Protein AF-A0AAU6CV05-F1 (afdb_monomer_lite)

pLDDT: mean 79.44, std 19.59, range [34.88, 97.88]

Structure (mmCIF, N/CA/C/O backbone):
data_AF-A0AAU6CV05-F1
#
_entry.id   AF-A0AAU6CV05-F1
#
loop_
_atom_site.group_PDB
_atom_site.id
_atom_site.type_symbol
_atom_site.label_atom_id
_atom_site.label_alt_id
_atom_site.label_comp_id
_atom_site.label_asym_id
_atom_site.label_entity_id
_atom_site.label_seq_id
_atom_site.pdbx_PDB_ins_code
_atom_site.Cartn_x
_atom_site.Cartn_y
_atom_site.Cartn_z
_atom_site.occupancy
_atom_site.B_iso_or_equiv
_atom_site.auth_seq_id
_atom_site.auth_comp_id
_atom_site.auth_asym_id
_atom_site.auth_atom_id
_atom_site.pdbx_PDB_model_num
ATOM 1 N N . MET A 1 1 ? -28.611 -2.115 35.430 1.00 47.94 1 MET A N 1
ATOM 2 C CA . MET A 1 1 ? -28.488 -3.472 34.871 1.00 47.94 1 MET A CA 1
ATOM 3 C C . MET A 1 1 ? -28.714 -3.414 33.366 1.00 47.94 1 MET A C 1
ATOM 5 O O . MET A 1 1 ? -29.811 -3.052 32.962 1.00 47.94 1 MET A O 1
ATOM 9 N N . SER A 1 2 ? -27.690 -3.661 32.543 1.00 52.03 2 SER A N 1
ATOM 10 C CA . SER A 1 2 ? -27.877 -3.832 31.093 1.00 52.03 2 SER A CA 1
ATOM 11 C C . SER A 1 2 ? -28.302 -5.275 30.812 1.00 52.03 2 SER A C 1
ATOM 13 O O . SER A 1 2 ? -27.765 -6.193 31.422 1.00 52.03 2 SER A O 1
ATOM 15 N N . ALA A 1 3 ? -29.251 -5.493 29.900 1.00 56.41 3 ALA A N 1
ATOM 16 C CA . ALA A 1 3 ? -29.911 -6.788 29.680 1.00 56.41 3 ALA A CA 1
ATOM 17 C C . ALA A 1 3 ? -29.001 -7.930 29.168 1.00 56.41 3 ALA A C 1
ATOM 19 O O . ALA A 1 3 ? -29.481 -9.044 28.986 1.00 56.41 3 ALA A O 1
ATOM 20 N N . ALA A 1 4 ? -27.717 -7.674 28.903 1.00 63.50 4 ALA A N 1
ATOM 21 C CA . ALA A 1 4 ? -26.805 -8.649 28.300 1.00 63.50 4 ALA A CA 1
ATOM 22 C C . ALA A 1 4 ? -25.504 -8.898 29.089 1.00 63.50 4 ALA A C 1
ATOM 24 O O . ALA A 1 4 ? -24.778 -9.827 28.744 1.00 63.50 4 ALA A O 1
ATOM 25 N N . ASP A 1 5 ? -25.186 -8.093 30.110 1.00 70.31 5 ASP A N 1
ATOM 26 C CA . ASP A 1 5 ? -24.022 -8.309 30.983 1.00 70.31 5 ASP A CA 1
ATOM 27 C C . ASP A 1 5 ? -24.201 -7.543 32.302 1.00 70.31 5 ASP A C 1
ATOM 29 O O . ASP A 1 5 ? -24.346 -6.317 32.308 1.00 70.31 5 ASP A O 1
ATOM 33 N N . GLU A 1 6 ? -24.199 -8.270 33.418 1.00 72.19 6 GLU A N 1
ATOM 34 C CA . GLU A 1 6 ? -24.379 -7.716 34.765 1.00 72.19 6 GLU A CA 1
ATOM 35 C C . GLU A 1 6 ? -23.171 -6.895 35.234 1.00 72.19 6 GLU A C 1
ATOM 37 O O . GLU A 1 6 ? -23.308 -6.039 36.108 1.00 72.19 6 GLU A O 1
ATOM 42 N N . THR A 1 7 ? -22.000 -7.102 34.624 1.00 78.88 7 THR A N 1
ATOM 43 C CA . THR A 1 7 ? -20.758 -6.398 34.974 1.00 78.88 7 THR A CA 1
ATOM 44 C C . THR A 1 7 ? -20.675 -4.993 34.377 1.00 78.88 7 THR A C 1
ATOM 46 O O . THR A 1 7 ? -19.840 -4.193 34.800 1.00 78.88 7 THR A O 1
ATOM 49 N N . VAL A 1 8 ? -21.556 -4.657 33.424 1.00 81.38 8 VAL A N 1
ATOM 50 C CA . VAL A 1 8 ? -21.581 -3.346 32.767 1.00 81.38 8 VAL A CA 1
ATOM 51 C C . VAL A 1 8 ? -22.763 -2.515 33.289 1.00 81.38 8 VAL A C 1
ATOM 53 O O . VAL A 1 8 ? -23.929 -2.877 33.075 1.00 81.38 8 VAL A O 1
ATOM 56 N N . PRO A 1 9 ? -22.516 -1.376 33.966 1.00 83.25 9 PRO A N 1
ATOM 57 C CA . PRO A 1 9 ? -23.589 -0.543 34.491 1.00 83.25 9 PRO A CA 1
ATOM 58 C C . PRO A 1 9 ? -24.380 0.125 33.356 1.00 83.25 9 PRO A C 1
ATOM 60 O O . PRO A 1 9 ? -23.848 0.416 32.289 1.00 83.25 9 PRO A O 1
ATOM 63 N N . LEU A 1 10 ? -25.661 0.433 33.596 1.00 80.94 10 LEU A N 1
ATOM 64 C CA . LEU A 1 10 ? -26.507 1.130 32.605 1.00 80.94 10 LEU A CA 1
ATOM 65 C C . LEU A 1 10 ? -25.978 2.520 32.250 1.00 80.94 10 LEU A C 1
ATOM 67 O O . LEU A 1 10 ? -26.167 2.995 31.134 1.00 80.94 10 LEU A O 1
ATOM 71 N N . THR A 1 11 ? -25.295 3.155 33.199 1.00 85.75 11 THR A N 1
ATOM 72 C CA . THR A 1 11 ? -24.650 4.454 33.014 1.00 85.75 11 THR A CA 1
ATOM 73 C C . THR A 1 11 ? -23.501 4.400 32.019 1.00 85.75 11 THR A C 1
ATOM 75 O O . THR A 1 11 ? -23.057 5.447 31.566 1.00 85.75 11 THR A O 1
ATOM 78 N N . ALA A 1 12 ? -23.045 3.212 31.608 1.00 86.50 12 ALA A N 1
ATOM 79 C CA . ALA A 1 12 ? -21.962 3.114 30.648 1.00 86.50 12 ALA A CA 1
ATOM 80 C C . ALA A 1 12 ? -22.318 3.762 29.293 1.00 86.50 12 ALA A C 1
ATOM 82 O O . ALA A 1 12 ? -21.434 4.246 28.582 1.00 86.50 12 ALA A O 1
ATOM 83 N N . TRP A 1 13 ? -23.608 3.816 28.925 1.00 86.12 13 TRP A N 1
ATOM 84 C CA . TRP A 1 13 ? -24.070 4.404 27.653 1.00 86.12 13 TRP A CA 1
ATOM 85 C C . TRP A 1 13 ? -24.320 5.908 27.724 1.00 86.12 13 TRP A C 1
ATOM 87 O O . TRP A 1 13 ? -24.618 6.512 26.696 1.00 86.12 13 TRP A O 1
ATOM 97 N N . VAL A 1 14 ? -24.224 6.501 28.913 1.00 83.00 14 VAL A N 1
ATOM 98 C CA . VAL A 1 14 ? -24.575 7.898 29.164 1.00 83.00 14 VAL A CA 1
ATOM 99 C C . VAL A 1 14 ? -23.299 8.667 29.486 1.00 83.00 14 VAL A C 1
ATOM 101 O O . VAL A 1 14 ? -22.554 8.295 30.387 1.00 83.00 14 VAL A O 1
ATOM 104 N N . SER A 1 15 ? -23.035 9.729 28.727 1.00 80.88 15 SER A N 1
ATOM 105 C CA . SER A 1 15 ? -21.950 10.669 29.031 1.00 80.88 15 SER A CA 1
ATOM 106 C C . SER A 1 15 ? -22.329 11.514 30.248 1.00 80.88 15 SER A C 1
ATOM 108 O O . SER A 1 15 ? -23.477 11.940 30.357 1.00 80.88 15 SER A O 1
ATOM 110 N N . SER A 1 16 ? -21.365 11.789 31.127 1.00 83.50 16 SER A N 1
ATOM 111 C CA . SER A 1 16 ? -21.501 12.802 32.185 1.00 83.50 16 SER A CA 1
ATOM 112 C C . SER A 1 16 ? -20.709 14.049 31.797 1.00 83.50 16 SER A C 1
ATOM 114 O O . SER A 1 16 ? -19.621 13.930 31.235 1.00 83.50 16 SER A O 1
ATOM 116 N N . ASP A 1 17 ? -21.211 15.239 32.117 1.00 81.19 17 ASP A N 1
ATOM 117 C CA . ASP A 1 17 ? -20.500 16.500 31.852 1.00 81.19 17 ASP A CA 1
ATOM 118 C C . ASP A 1 17 ? -19.285 16.698 32.772 1.00 81.19 17 ASP A C 1
ATOM 120 O O . ASP A 1 17 ? -18.399 17.499 32.483 1.00 81.19 17 ASP A O 1
ATOM 124 N N . THR A 1 18 ? -19.222 15.947 33.875 1.00 88.94 18 THR A N 1
ATOM 125 C CA . THR A 1 18 ? -18.142 16.014 34.868 1.00 88.94 18 THR A CA 1
ATOM 126 C C . THR A 1 18 ? -17.100 14.905 34.723 1.00 88.94 18 THR A C 1
ATOM 128 O O . THR A 1 18 ? -16.168 14.857 35.523 1.00 88.94 18 THR A O 1
ATOM 131 N N . GLU A 1 19 ? -17.241 14.003 33.743 1.00 88.50 19 GLU A N 1
ATOM 132 C CA . GLU A 1 19 ? -16.312 12.876 33.593 1.00 88.50 19 GLU A CA 1
ATOM 133 C C . GLU A 1 19 ? -14.956 13.316 33.029 1.00 88.50 19 GLU A C 1
ATOM 135 O O . GLU A 1 19 ? -14.864 14.089 32.067 1.00 88.50 19 GLU A O 1
ATOM 140 N N . THR A 1 20 ? -13.888 12.768 33.600 1.00 92.50 20 THR A N 1
ATOM 141 C CA . THR A 1 20 ? -12.530 12.909 33.072 1.00 92.50 20 THR A CA 1
ATOM 142 C C . THR A 1 20 ? -12.352 12.107 31.778 1.00 92.50 20 THR A C 1
ATOM 144 O O . THR A 1 20 ? -13.161 11.248 31.418 1.00 92.50 20 THR A O 1
ATOM 147 N N . GLN A 1 21 ? -11.268 12.372 31.044 1.00 88.12 21 GLN A N 1
ATOM 148 C CA . GLN A 1 21 ? -10.969 11.654 29.802 1.00 88.12 21 GLN A CA 1
ATOM 149 C C . GLN A 1 21 ? -10.740 10.149 30.026 1.00 88.12 21 GLN A C 1
ATOM 151 O O . GLN A 1 21 ? -11.196 9.343 29.215 1.00 88.12 21 GLN A O 1
ATOM 156 N N . ASP A 1 22 ? -10.075 9.768 31.119 1.00 89.88 22 ASP A N 1
ATOM 157 C CA . ASP A 1 22 ? -9.807 8.361 31.436 1.00 89.88 22 ASP A CA 1
ATOM 15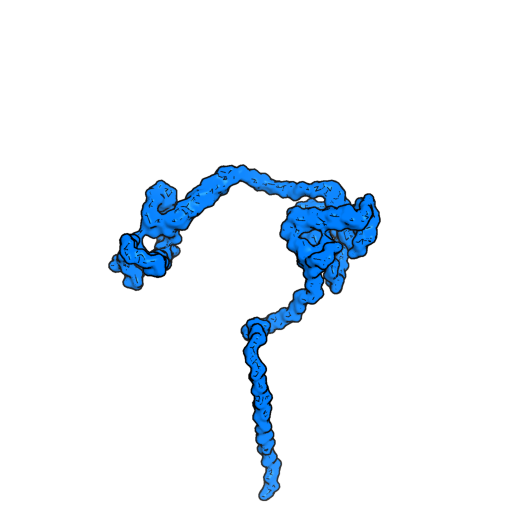8 C C . ASP A 1 22 ? -11.092 7.623 31.829 1.00 89.88 22 ASP A C 1
ATOM 160 O O . ASP A 1 22 ? -11.342 6.515 31.353 1.00 89.88 22 ASP A O 1
ATOM 164 N N . GLU A 1 23 ? -11.957 8.257 32.625 1.00 89.19 23 GLU A N 1
ATOM 165 C CA . GLU A 1 23 ? -13.275 7.713 32.973 1.00 89.19 23 GLU A CA 1
ATOM 166 C C . GLU A 1 23 ? -14.146 7.529 31.731 1.00 89.19 23 GLU A C 1
ATOM 168 O O . GLU A 1 23 ? -14.727 6.458 31.542 1.00 89.19 23 GLU A O 1
ATOM 173 N N . ARG A 1 24 ? -14.163 8.527 30.836 1.00 88.94 24 ARG A N 1
ATOM 174 C CA . ARG A 1 24 ? -14.831 8.437 29.533 1.00 88.94 24 ARG A CA 1
ATOM 175 C C . ARG A 1 24 ? -14.312 7.246 28.739 1.00 88.94 24 ARG A C 1
ATOM 177 O O . ARG A 1 24 ? -15.104 6.464 28.219 1.00 88.94 24 ARG A O 1
ATOM 184 N N . HIS A 1 25 ? -12.994 7.085 28.660 1.00 89.38 25 HIS A N 1
ATOM 185 C CA . HIS A 1 25 ? -12.385 5.999 27.904 1.00 89.38 25 HIS A CA 1
ATOM 186 C C . HIS A 1 25 ? -12.761 4.624 28.470 1.00 89.38 25 HIS A C 1
ATOM 188 O O . HIS A 1 25 ? -13.199 3.750 27.722 1.00 89.38 25 HIS A O 1
ATOM 194 N N . LEU A 1 26 ? -12.655 4.434 29.787 1.00 89.62 26 LEU A N 1
ATOM 195 C CA . LEU A 1 26 ? -13.028 3.182 30.454 1.00 89.62 26 LEU A CA 1
ATOM 196 C C . LEU A 1 26 ? -14.517 2.866 30.284 1.00 89.62 26 LEU A C 1
ATOM 198 O O . LEU A 1 26 ? -14.884 1.723 29.999 1.00 89.62 26 LEU A O 1
ATOM 202 N N . ARG A 1 27 ? -15.369 3.887 30.402 1.00 90.69 27 ARG A N 1
ATOM 203 C CA . ARG A 1 27 ? -16.809 3.785 30.175 1.00 90.69 27 ARG A CA 1
ATOM 204 C C . ARG A 1 27 ? -17.114 3.324 28.749 1.00 90.69 27 ARG A C 1
ATOM 206 O O . ARG A 1 27 ? -17.869 2.372 28.551 1.00 90.69 27 ARG A O 1
ATOM 213 N N . GLU A 1 28 ? -16.512 3.969 27.755 1.00 92.31 28 GLU A N 1
ATOM 214 C CA . GLU A 1 28 ? -16.673 3.612 26.344 1.00 92.31 28 GLU A CA 1
ATOM 215 C C . GLU A 1 28 ? -16.099 2.222 26.023 1.00 92.31 28 GLU A C 1
ATOM 217 O O . GLU A 1 28 ? -16.682 1.485 25.231 1.00 92.31 28 GLU A O 1
ATOM 222 N N . LEU A 1 29 ? -15.004 1.802 26.659 1.00 91.19 29 LEU A N 1
ATOM 223 C CA . LEU A 1 29 ? -14.455 0.454 26.486 1.00 91.19 29 LEU A CA 1
ATOM 224 C C . LEU A 1 29 ? -15.391 -0.628 27.023 1.00 91.19 29 LEU A C 1
ATOM 226 O O . LEU A 1 29 ? -15.688 -1.588 26.303 1.00 91.19 29 LEU A O 1
ATOM 230 N N . ALA A 1 30 ? -15.899 -0.456 28.249 1.00 89.62 30 ALA A N 1
ATOM 231 C CA . ALA A 1 30 ? -16.934 -1.328 28.804 1.00 89.62 30 ALA A CA 1
ATOM 232 C C . ALA A 1 30 ? -18.123 -1.415 27.840 1.00 89.62 30 ALA A C 1
ATOM 234 O O . ALA A 1 30 ? -18.716 -2.479 27.630 1.00 89.62 30 ALA A O 1
ATOM 235 N N . ALA A 1 31 ? -18.413 -0.292 27.183 1.00 90.56 31 ALA A N 1
ATOM 236 C CA . ALA A 1 31 ? -19.533 -0.189 26.292 1.00 90.56 31 ALA A CA 1
ATOM 237 C C . ALA A 1 31 ? -19.458 -0.923 24.984 1.00 90.56 31 ALA A C 1
ATOM 239 O O . ALA A 1 31 ? -20.340 -1.706 24.608 1.00 90.56 31 ALA A O 1
ATOM 240 N N . LEU A 1 32 ? -18.358 -0.667 24.307 1.00 91.94 32 LEU A N 1
ATOM 241 C CA . LEU A 1 32 ? -18.010 -1.334 23.080 1.00 91.94 32 LEU A CA 1
ATOM 242 C C . LEU A 1 32 ? -17.904 -2.841 23.319 1.00 91.94 32 LEU A C 1
ATOM 244 O O . LEU A 1 32 ? -18.353 -3.605 22.469 1.00 91.94 32 LEU A O 1
ATOM 248 N N . GLY A 1 33 ? -17.413 -3.277 24.486 1.00 90.31 33 GLY A N 1
ATOM 249 C CA . GLY A 1 33 ? -17.362 -4.688 24.877 1.00 90.31 33 GLY A CA 1
ATOM 250 C C . GLY A 1 33 ? -18.711 -5.400 24.746 1.00 90.31 33 GLY A C 1
ATOM 251 O O . GLY A 1 33 ? -18.800 -6.451 24.106 1.00 90.31 33 GLY A O 1
ATOM 252 N N . LEU A 1 34 ? -19.783 -4.804 25.276 1.00 89.56 34 LEU A N 1
ATOM 253 C CA . LEU A 1 34 ? -21.126 -5.372 25.155 1.00 89.56 34 LEU A CA 1
ATOM 254 C C . LEU A 1 34 ? -21.692 -5.221 23.740 1.00 89.56 34 LEU A C 1
ATOM 256 O O . LEU A 1 34 ? -22.207 -6.180 23.163 1.00 89.56 34 LEU A O 1
ATOM 260 N N . CYS A 1 35 ? -21.575 -4.022 23.168 1.00 90.69 35 CYS A N 1
ATOM 261 C CA . CYS A 1 35 ? -22.146 -3.696 21.865 1.00 90.69 35 CYS A CA 1
ATOM 262 C C . CYS A 1 35 ? -21.566 -4.582 20.744 1.00 90.69 35 CYS A C 1
ATOM 264 O O . CYS A 1 35 ? -22.290 -5.023 19.850 1.00 90.69 35 CYS A O 1
ATOM 266 N N . ASN A 1 36 ? -20.282 -4.937 20.838 1.00 90.81 36 ASN A N 1
ATOM 267 C CA . ASN A 1 36 ? -19.604 -5.795 19.870 1.00 90.81 36 ASN A CA 1
ATOM 268 C C . ASN A 1 36 ? -20.092 -7.248 19.873 1.00 90.81 36 ASN A C 1
ATOM 270 O O . ASN A 1 36 ? -19.943 -7.923 18.853 1.00 90.81 36 ASN A O 1
ATOM 274 N N . ARG A 1 37 ? -20.711 -7.715 20.963 1.00 89.44 37 ARG A N 1
ATOM 275 C CA . ARG A 1 37 ? -21.294 -9.064 21.077 1.00 89.44 37 ARG A CA 1
ATOM 276 C C . ARG A 1 37 ? -22.780 -9.118 20.703 1.00 89.44 37 ARG A C 1
ATOM 278 O O . ARG A 1 37 ? -23.363 -10.196 20.691 1.00 89.44 37 ARG A O 1
ATOM 285 N N . CYS A 1 38 ? -23.406 -7.977 20.410 1.00 88.62 38 CYS A N 1
ATOM 286 C CA . CYS A 1 38 ? -24.835 -7.908 20.121 1.00 88.62 38 CYS A CA 1
ATOM 287 C C . CYS A 1 38 ? -25.180 -8.593 18.777 1.00 88.62 38 CYS A C 1
ATOM 289 O O . CYS A 1 38 ? -24.563 -8.266 17.761 1.00 88.62 38 CYS A O 1
ATOM 291 N N . PRO A 1 39 ? -26.190 -9.485 18.714 1.00 92.25 39 PRO A N 1
ATOM 292 C CA . PRO A 1 39 ? -26.546 -10.192 17.478 1.00 92.25 39 PRO A CA 1
ATOM 293 C C . PRO A 1 39 ? -27.082 -9.265 16.376 1.00 92.25 39 PRO A C 1
ATOM 295 O O . PRO A 1 39 ? -26.927 -9.557 15.195 1.00 92.25 39 PRO A O 1
ATOM 298 N N . ILE A 1 40 ? -27.663 -8.118 16.744 1.00 94.44 40 ILE A N 1
ATOM 299 C CA . ILE A 1 40 ? -28.202 -7.123 15.801 1.00 94.44 40 ILE A CA 1
ATOM 300 C C . ILE A 1 40 ? -27.224 -5.978 15.513 1.00 94.44 40 ILE A C 1
ATOM 302 O O . ILE A 1 40 ? -27.627 -4.937 14.995 1.00 94.44 40 ILE A O 1
ATOM 306 N N . ARG A 1 41 ? -25.938 -6.136 15.860 1.00 93.56 41 ARG A N 1
ATOM 307 C CA . ARG A 1 41 ? -24.927 -5.070 15.763 1.00 93.56 41 ARG A CA 1
ATOM 308 C C . ARG A 1 41 ? -24.909 -4.397 14.392 1.00 93.56 41 ARG A C 1
ATOM 310 O O . ARG A 1 41 ? -24.811 -3.179 14.337 1.00 93.56 41 ARG A O 1
ATOM 317 N N . GLN A 1 42 ? -25.033 -5.170 13.312 1.00 92.94 42 GLN A N 1
ATOM 318 C CA . GLN A 1 42 ? -24.994 -4.622 11.956 1.00 92.94 42 GLN A CA 1
ATOM 319 C C . GLN A 1 42 ? -26.208 -3.733 11.655 1.00 92.94 42 GLN A C 1
ATOM 321 O O . GLN A 1 42 ? -26.025 -2.574 11.312 1.00 92.94 42 GLN A O 1
ATOM 326 N N . ALA A 1 43 ? -27.429 -4.223 11.889 1.00 92.25 43 ALA A N 1
ATOM 327 C CA . ALA A 1 43 ? -28.648 -3.432 11.694 1.00 92.25 43 ALA A CA 1
ATOM 328 C C . ALA A 1 43 ? -28.673 -2.177 12.590 1.00 92.25 43 ALA A C 1
ATOM 330 O O . ALA A 1 43 ? -29.085 -1.099 12.169 1.00 92.25 43 ALA A O 1
ATOM 331 N N . CYS A 1 44 ? -28.176 -2.308 13.822 1.00 93.94 44 CYS A N 1
ATOM 332 C CA . CYS A 1 44 ? -28.004 -1.205 14.763 1.00 93.94 44 CYS A CA 1
ATOM 333 C C . CYS A 1 44 ? -26.994 -0.158 14.257 1.00 93.94 44 CYS A C 1
ATOM 335 O O . CYS A 1 44 ? -27.232 1.041 14.396 1.00 93.94 44 CYS A O 1
ATOM 337 N N . LEU A 1 45 ? -25.885 -0.597 13.649 1.00 94.75 45 LEU A N 1
ATOM 338 C CA . LEU A 1 45 ? -24.902 0.292 13.031 1.00 94.75 45 LEU A CA 1
ATOM 339 C C . LEU A 1 45 ? -25.495 1.023 11.827 1.00 94.75 45 LEU A C 1
ATOM 341 O O . LEU A 1 45 ? -25.315 2.231 11.712 1.00 94.75 45 LEU A O 1
ATOM 345 N N . ASP A 1 46 ? -26.214 0.311 10.962 1.00 93.00 46 ASP A N 1
ATOM 346 C CA . ASP A 1 46 ? -26.820 0.887 9.760 1.00 93.00 46 ASP A CA 1
ATOM 347 C C . ASP A 1 46 ? -27.819 1.995 10.126 1.00 93.00 46 ASP A C 1
ATOM 349 O O . ASP A 1 46 ? -27.755 3.090 9.569 1.00 93.00 46 ASP A O 1
ATOM 353 N N . TYR A 1 47 ? -28.654 1.760 11.145 1.00 93.56 47 TYR A N 1
ATOM 354 C CA . TYR A 1 47 ? -29.523 2.785 11.728 1.00 93.56 47 TYR A CA 1
ATOM 355 C C . TYR A 1 47 ? -28.725 3.975 12.286 1.00 93.56 47 TYR A C 1
ATOM 357 O O . TYR A 1 47 ? -29.001 5.131 11.975 1.00 93.56 47 TYR A O 1
ATOM 365 N N . ALA A 1 48 ? -27.690 3.710 13.086 1.00 93.88 48 ALA A N 1
ATOM 366 C CA . ALA A 1 48 ? -26.910 4.762 13.737 1.00 93.88 48 ALA A CA 1
ATOM 367 C C . ALA A 1 48 ? -26.072 5.611 12.766 1.00 93.88 48 ALA A C 1
ATOM 369 O O . ALA A 1 48 ? -25.675 6.722 13.115 1.00 93.88 48 ALA A O 1
ATOM 370 N N . LEU A 1 49 ? -25.776 5.099 11.570 1.00 92.62 49 LEU A N 1
ATOM 371 C CA . LEU A 1 49 ? -25.136 5.864 10.500 1.00 92.62 49 LEU A CA 1
ATOM 372 C C . LEU A 1 49 ? -26.116 6.781 9.757 1.00 92.62 49 LEU A C 1
ATOM 374 O O . LEU A 1 49 ? -25.658 7.720 9.113 1.00 92.62 49 LEU A O 1
ATOM 378 N N . ALA A 1 50 ? -27.423 6.523 9.839 1.00 90.06 50 ALA A N 1
ATOM 379 C CA . ALA A 1 50 ? -28.458 7.392 9.284 1.00 90.06 50 ALA A CA 1
ATOM 380 C C . ALA A 1 50 ? -28.871 8.499 10.270 1.00 90.06 50 ALA A C 1
ATOM 382 O O . ALA A 1 50 ? -28.978 9.655 9.877 1.00 90.06 50 ALA A O 1
ATOM 383 N N . GLU A 1 51 ? -29.045 8.152 11.548 1.00 89.75 51 GLU A N 1
ATOM 384 C CA . GLU A 1 51 ? -29.608 9.056 12.568 1.00 89.75 51 GLU A CA 1
ATOM 385 C C . GLU A 1 51 ? -28.557 9.812 13.406 1.00 89.75 51 GLU A C 1
ATOM 387 O O . GLU A 1 51 ? -28.902 10.691 14.189 1.00 89.75 51 GLU A O 1
ATOM 392 N N . GLU A 1 52 ? -27.275 9.447 13.297 1.00 84.06 52 GLU A N 1
ATOM 393 C CA . GLU A 1 52 ? -26.146 10.040 14.041 1.00 84.06 52 GLU A CA 1
ATOM 394 C C . GLU A 1 52 ? -26.379 10.292 15.559 1.00 84.06 52 GLU A C 1
ATOM 396 O O . GLU A 1 52 ? -26.085 11.377 16.071 1.00 84.06 52 GLU A O 1
ATOM 401 N N . PRO A 1 53 ? -26.833 9.299 16.351 1.00 82.31 53 PRO A N 1
ATOM 402 C CA . PRO A 1 53 ? -26.999 9.481 17.793 1.00 82.31 53 PRO A CA 1
ATOM 403 C C . PRO A 1 53 ? -25.651 9.718 18.500 1.00 82.31 53 PRO A C 1
ATOM 405 O O . PRO A 1 53 ? -24.619 9.189 18.084 1.00 82.31 53 PRO A O 1
ATOM 408 N N .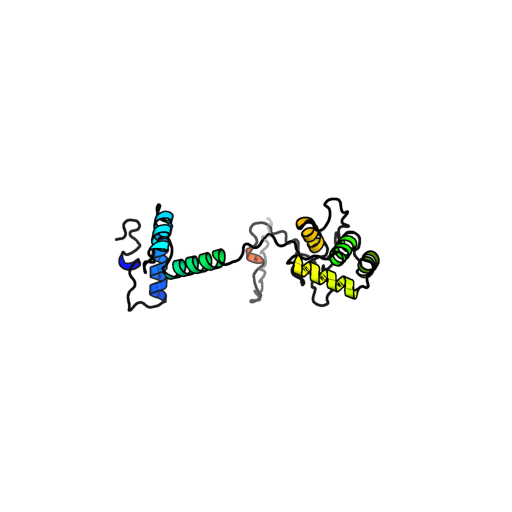 LEU A 1 54 ? -25.655 10.442 19.626 1.00 83.44 54 LEU A N 1
ATOM 409 C CA . LEU A 1 54 ? -24.438 10.786 20.387 1.00 83.44 54 LEU A CA 1
ATOM 410 C C . LEU A 1 54 ? -23.820 9.607 21.171 1.00 83.44 54 LEU A C 1
ATOM 412 O O . LEU A 1 54 ? -22.636 9.640 21.501 1.00 83.44 54 LEU A O 1
ATOM 416 N N . ASN A 1 55 ? -24.591 8.548 21.438 1.00 89.38 55 ASN A N 1
ATOM 417 C CA . ASN A 1 55 ? -24.166 7.412 22.270 1.00 89.38 55 ASN A CA 1
ATOM 418 C C . ASN A 1 55 ? -23.444 6.311 21.465 1.00 89.38 55 ASN A C 1
ATOM 420 O O . ASN A 1 55 ? -23.164 6.445 20.270 1.00 89.38 55 ASN A O 1
ATOM 424 N N . ILE A 1 56 ? -23.157 5.181 22.111 1.00 91.69 56 ILE A N 1
ATOM 425 C CA . ILE A 1 56 ? -22.560 4.002 21.473 1.00 91.69 56 ILE A CA 1
ATOM 426 C C . ILE A 1 56 ? -23.650 3.139 20.845 1.00 91.69 56 ILE A C 1
ATOM 428 O O . ILE A 1 56 ? -24.601 2.738 21.507 1.00 91.69 56 ILE A O 1
ATOM 432 N N . TRP A 1 57 ? -23.486 2.852 19.557 1.00 92.88 57 TRP A N 1
ATOM 433 C CA . TRP A 1 57 ? -24.420 2.076 18.745 1.00 92.88 57 TRP A CA 1
ATOM 434 C C . TRP A 1 57 ? -23.629 1.284 17.712 1.00 92.88 57 TRP A C 1
ATOM 436 O O . TRP A 1 57 ? -22.625 1.776 17.186 1.00 92.88 57 TRP A O 1
ATOM 446 N N . GLY A 1 58 ? -24.066 0.058 17.430 1.00 91.94 58 GLY A N 1
ATOM 447 C CA . GLY A 1 58 ? -23.469 -0.768 16.381 1.00 91.94 58 GLY A CA 1
ATOM 448 C C . GLY A 1 58 ? -21.990 -1.118 16.588 1.00 91.94 58 GLY A C 1
ATOM 449 O O . GLY A 1 58 ? -21.289 -1.393 15.621 1.00 91.94 58 GLY A O 1
ATOM 450 N N . GLY A 1 59 ? -21.500 -1.093 17.829 1.00 93.75 59 GLY A N 1
ATOM 451 C CA . GLY A 1 59 ? -20.098 -1.353 18.164 1.00 93.75 59 GLY A CA 1
ATOM 452 C C . GLY A 1 59 ? -19.170 -0.164 17.917 1.00 93.75 59 GLY A C 1
ATOM 453 O O . GLY A 1 59 ? -17.963 -0.357 17.818 1.00 93.75 59 GLY A O 1
ATOM 454 N N . MET A 1 60 ? -19.712 1.051 17.792 1.00 93.69 60 MET A N 1
ATOM 455 C CA . MET A 1 60 ? -18.934 2.261 17.518 1.00 93.69 60 MET A CA 1
ATOM 456 C C . MET A 1 60 ? -19.367 3.424 18.418 1.00 93.69 60 MET A C 1
ATOM 458 O O . MET A 1 60 ? -20.540 3.548 18.787 1.00 93.69 60 MET A O 1
ATOM 462 N N . THR A 1 61 ? -18.429 4.313 18.739 1.00 93.38 61 THR A N 1
ATOM 463 C CA . THR A 1 61 ? -18.724 5.627 19.329 1.00 93.38 61 THR A CA 1
ATOM 464 C C . THR A 1 61 ? -19.246 6.593 18.263 1.00 93.38 61 THR A C 1
ATOM 466 O O . THR A 1 61 ? -19.083 6.367 17.061 1.00 93.38 61 THR A O 1
ATOM 469 N N . ALA A 1 62 ? -19.864 7.701 18.682 1.00 91.56 62 ALA A N 1
ATOM 470 C CA . ALA A 1 62 ? -20.297 8.744 17.749 1.00 91.56 62 ALA A CA 1
ATOM 471 C C . ALA A 1 62 ? -19.125 9.323 16.935 1.00 91.56 62 ALA A C 1
ATOM 473 O O . ALA A 1 62 ? -19.273 9.589 15.745 1.00 91.56 62 ALA A O 1
ATOM 474 N N . ALA A 1 63 ? -17.943 9.459 17.548 1.00 90.62 63 ALA A N 1
ATOM 475 C CA . ALA A 1 63 ? -16.735 9.895 16.851 1.00 90.62 63 ALA A CA 1
ATOM 476 C C . ALA A 1 63 ? -16.307 8.898 15.769 1.00 90.62 63 ALA A C 1
ATOM 478 O O . ALA A 1 63 ? -16.143 9.283 14.616 1.00 90.62 63 ALA A O 1
ATOM 479 N N . GLN A 1 64 ? -16.243 7.609 16.109 1.00 93.88 64 GLN A N 1
ATOM 480 C CA . GLN A 1 64 ? -15.878 6.558 15.158 1.00 93.88 64 GLN A CA 1
ATOM 481 C C . GLN A 1 64 ? -16.869 6.460 13.988 1.00 93.88 64 GLN A C 1
ATOM 483 O O . GLN A 1 64 ? -16.458 6.233 12.852 1.00 93.88 64 GLN A O 1
ATOM 488 N N . ARG A 1 65 ? -18.176 6.650 14.234 1.00 94.69 65 ARG A N 1
ATOM 489 C CA . ARG A 1 65 ? -19.182 6.695 13.158 1.00 94.69 65 ARG A CA 1
ATOM 490 C C . ARG A 1 65 ? -19.001 7.908 12.248 1.00 94.69 65 ARG A C 1
ATOM 492 O O . ARG A 1 65 ? -19.074 7.752 11.031 1.00 94.69 65 ARG A O 1
ATOM 499 N N . ARG A 1 66 ? -18.724 9.091 12.809 1.00 91.25 66 ARG A N 1
ATOM 500 C CA . ARG A 1 66 ? -18.408 10.291 12.016 1.00 91.25 66 ARG A CA 1
ATOM 501 C C . ARG A 1 66 ? -17.185 10.064 11.133 1.00 91.25 66 ARG A C 1
ATOM 503 O O . ARG A 1 66 ? -17.245 10.366 9.944 1.00 91.25 66 ARG A O 1
ATOM 510 N N . ASP A 1 67 ? -16.125 9.478 11.679 1.00 92.75 67 ASP A N 1
ATOM 511 C CA . ASP A 1 67 ? -14.915 9.160 10.916 1.00 92.75 67 ASP A CA 1
ATOM 512 C C . ASP A 1 67 ? -15.216 8.169 9.784 1.00 92.75 67 ASP A C 1
ATOM 514 O O . ASP A 1 67 ? -14.844 8.409 8.636 1.00 92.75 67 ASP A O 1
ATOM 518 N N . LEU A 1 68 ? -16.004 7.122 10.059 1.00 92.56 68 LEU A N 1
ATOM 519 C CA . LEU A 1 68 ? -16.452 6.170 9.040 1.00 92.56 68 LEU A CA 1
ATOM 520 C C . LEU A 1 68 ? -17.251 6.848 7.915 1.00 92.56 68 LEU A C 1
ATOM 522 O O . LEU A 1 68 ? -17.061 6.524 6.741 1.00 92.56 68 LEU A O 1
ATOM 526 N N . LEU A 1 69 ? -18.147 7.782 8.241 1.00 91.19 69 LEU A N 1
ATOM 527 C CA . LEU A 1 69 ? -18.920 8.531 7.245 1.00 91.19 69 LEU A CA 1
ATOM 528 C C . LEU A 1 69 ? -18.031 9.463 6.418 1.00 91.19 69 LEU A C 1
ATOM 530 O O . LEU A 1 69 ? -18.206 9.549 5.200 1.00 91.19 69 LEU A O 1
ATOM 534 N N . LEU A 1 70 ? -17.058 10.128 7.043 1.00 90.69 70 LEU A N 1
ATOM 535 C CA . LEU A 1 70 ? -16.068 10.945 6.342 1.00 90.69 70 LEU A CA 1
ATOM 536 C C . LEU A 1 70 ? -15.219 10.096 5.393 1.00 90.69 70 LEU A C 1
ATOM 538 O O . LEU A 1 70 ? -15.031 10.483 4.240 1.00 90.69 70 LEU A O 1
ATOM 542 N N . ASP A 1 71 ? -14.770 8.923 5.830 1.00 87.25 71 ASP A N 1
ATOM 543 C CA . ASP A 1 71 ? -13.997 8.003 5.000 1.00 87.25 71 ASP A CA 1
ATOM 544 C C . ASP A 1 71 ? -14.830 7.427 3.852 1.00 87.25 71 ASP A C 1
ATOM 546 O O . ASP A 1 71 ? -14.349 7.367 2.722 1.00 87.25 71 ASP A O 1
ATOM 550 N N . ARG A 1 72 ? -16.111 7.104 4.078 1.00 90.50 72 ARG A N 1
ATOM 551 C CA . ARG A 1 72 ? -17.042 6.720 3.002 1.00 90.50 72 ARG A CA 1
ATOM 552 C C . ARG A 1 72 ? -17.247 7.846 1.993 1.00 90.50 72 ARG A C 1
ATOM 554 O O . ARG A 1 72 ? -17.229 7.587 0.794 1.00 90.50 72 ARG A O 1
ATOM 561 N N . ARG A 1 73 ? -17.397 9.094 2.449 1.00 87.69 73 ARG A N 1
ATOM 562 C CA . ARG 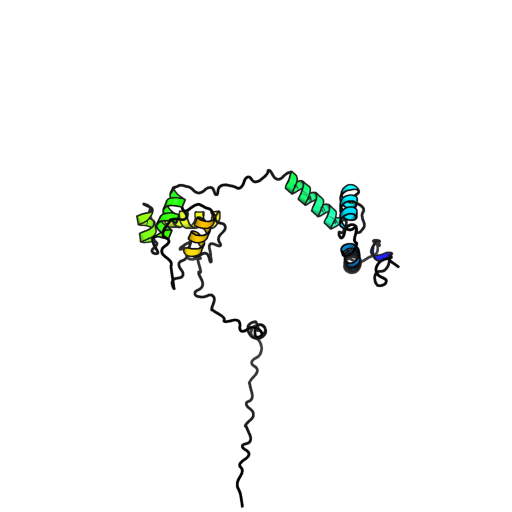A 1 73 ? -17.507 10.269 1.565 1.00 87.69 73 ARG A CA 1
ATOM 563 C C . ARG A 1 73 ? -16.228 10.485 0.764 1.00 87.69 73 ARG A C 1
ATOM 565 O O . ARG A 1 73 ? -16.318 10.761 -0.426 1.00 87.69 73 ARG A O 1
ATOM 572 N N . ARG A 1 74 ? -15.055 10.323 1.385 1.00 79.06 74 ARG A N 1
ATOM 573 C CA . ARG A 1 74 ? -13.749 10.368 0.706 1.00 79.06 74 ARG A CA 1
ATOM 574 C C . ARG A 1 74 ? -13.598 9.246 -0.310 1.00 79.06 74 ARG A C 1
ATOM 576 O O . ARG A 1 74 ? -13.100 9.496 -1.394 1.00 79.06 74 ARG A O 1
ATOM 583 N N . ALA A 1 75 ? -14.036 8.033 0.011 1.00 74.50 75 ALA A N 1
ATOM 584 C CA . ALA A 1 75 ? -14.003 6.905 -0.913 1.00 74.50 75 ALA A CA 1
ATOM 585 C C . ALA A 1 75 ? -14.982 7.089 -2.084 1.00 74.50 75 ALA A C 1
ATOM 587 O O . ALA A 1 75 ? -14.655 6.728 -3.207 1.00 74.50 75 ALA A O 1
ATOM 588 N N . ALA A 1 76 ? -16.153 7.683 -1.839 1.00 77.81 76 ALA A N 1
ATOM 589 C CA . ALA A 1 76 ? -17.139 7.989 -2.874 1.00 77.81 76 ALA A CA 1
ATOM 590 C C . ALA A 1 76 ? -16.716 9.163 -3.775 1.00 77.81 76 ALA A C 1
ATOM 592 O O . ALA A 1 76 ? -17.025 9.165 -4.964 1.00 77.81 76 ALA A O 1
ATOM 593 N N . SER A 1 77 ? -16.017 10.163 -3.226 1.00 71.12 77 SER A N 1
ATOM 594 C CA . SER A 1 77 ? -15.470 11.293 -3.990 1.00 71.12 77 SER A CA 1
ATOM 595 C C . SER A 1 77 ? -14.105 10.997 -4.611 1.00 71.12 77 SER A C 1
ATOM 597 O O . SER A 1 77 ? -13.700 11.669 -5.563 1.00 71.12 77 SER A O 1
ATOM 599 N N . ALA A 1 78 ? -13.398 9.978 -4.120 1.00 60.69 78 ALA A N 1
ATOM 600 C CA . ALA A 1 78 ? -12.231 9.436 -4.783 1.00 60.69 78 ALA A CA 1
ATOM 601 C C . ALA A 1 78 ? -12.675 8.863 -6.129 1.00 60.69 78 ALA A C 1
ATOM 603 O O . ALA A 1 78 ? -13.406 7.877 -6.208 1.00 60.69 78 ALA A O 1
ATOM 604 N N . LYS A 1 79 ? -12.213 9.498 -7.210 1.00 51.12 79 LYS A N 1
ATOM 605 C CA . LYS A 1 79 ? -12.346 8.962 -8.565 1.00 51.12 79 LYS A CA 1
ATOM 606 C C . LYS A 1 79 ? -11.894 7.493 -8.541 1.00 51.12 79 LYS A C 1
ATOM 608 O O . LYS A 1 79 ? -10.807 7.246 -8.007 1.00 51.12 79 LYS A O 1
ATOM 613 N N . PRO A 1 80 ? -12.667 6.537 -9.099 1.00 49.25 80 PRO A N 1
ATOM 614 C CA . PRO A 1 80 ? -12.227 5.155 -9.207 1.00 49.25 80 PRO A CA 1
ATOM 615 C C . PRO A 1 80 ? -10.823 5.136 -9.802 1.00 49.25 80 PRO A C 1
ATOM 617 O O . PRO A 1 80 ? -10.605 5.610 -10.920 1.00 49.25 80 PRO A O 1
ATOM 620 N N . VAL A 1 81 ? -9.854 4.666 -9.019 1.00 49.53 81 VAL A N 1
ATOM 621 C CA . VAL A 1 81 ? -8.507 4.426 -9.521 1.00 49.53 81 VAL A CA 1
ATOM 622 C C . VAL A 1 81 ? -8.631 3.186 -10.390 1.00 49.53 81 VAL A C 1
ATOM 624 O O . VAL A 1 81 ? -8.563 2.060 -9.905 1.00 49.53 81 VAL A O 1
ATOM 627 N N . GLU A 1 82 ? -8.884 3.402 -11.678 1.00 47.16 82 GLU A N 1
ATOM 628 C CA . GLU A 1 82 ? -8.647 2.410 -12.725 1.00 47.16 82 GLU A CA 1
ATOM 629 C C . GLU A 1 82 ? -7.264 1.798 -12.453 1.00 47.16 82 GLU A C 1
ATOM 631 O O . GLU A 1 82 ? -6.360 2.575 -12.119 1.00 47.16 82 GLU A O 1
ATOM 636 N N . PRO A 1 83 ? -7.076 0.459 -12.481 1.00 48.34 83 PRO A N 1
ATOM 637 C CA . PRO A 1 83 ? -5.812 -0.155 -12.086 1.00 48.34 83 PRO A CA 1
ATOM 638 C C . PRO A 1 83 ? -4.709 0.479 -12.921 1.00 48.34 83 PRO A C 1
ATOM 640 O O . PRO A 1 83 ? -4.597 0.230 -14.121 1.00 48.34 83 PRO A O 1
ATOM 643 N N . ALA A 1 84 ? -3.965 1.389 -12.294 1.00 53.94 84 ALA A N 1
ATOM 644 C CA . ALA A 1 84 ? -3.064 2.263 -13.009 1.00 53.94 84 ALA A CA 1
ATOM 645 C C . ALA A 1 84 ? -2.026 1.361 -13.664 1.00 53.94 84 ALA A C 1
ATOM 647 O O . ALA A 1 84 ? -1.217 0.745 -12.966 1.00 53.94 84 ALA A O 1
ATOM 648 N N . ARG A 1 85 ? -2.064 1.253 -14.999 1.00 62.88 85 ARG A N 1
ATOM 649 C CA . ARG A 1 85 ? -0.949 0.686 -15.755 1.00 62.88 85 ARG A CA 1
ATOM 650 C C . ARG A 1 85 ? 0.275 1.438 -15.267 1.00 62.88 85 ARG A C 1
ATOM 652 O O . ARG A 1 85 ? 0.336 2.661 -15.396 1.00 62.88 85 ARG A O 1
ATOM 659 N N . ILE A 1 86 ? 1.189 0.723 -14.622 1.00 65.25 86 ILE A N 1
ATOM 660 C CA . ILE A 1 86 ? 2.421 1.308 -14.109 1.00 65.25 86 ILE A CA 1
ATOM 661 C C . ILE A 1 86 ? 3.039 2.087 -15.286 1.00 65.25 86 ILE A C 1
ATOM 663 O O . ILE A 1 86 ? 3.176 1.493 -16.358 1.00 65.25 86 ILE A O 1
ATOM 667 N N . PRO A 1 87 ? 3.343 3.395 -15.158 1.00 80.50 87 PRO A N 1
ATOM 668 C CA . PRO A 1 87 ? 3.773 4.230 -16.282 1.00 80.50 87 PRO A CA 1
ATOM 669 C C . PRO A 1 87 ? 5.240 3.942 -16.640 1.00 80.50 87 PRO A C 1
ATOM 671 O O . PRO A 1 87 ? 6.139 4.767 -16.456 1.00 80.50 87 PRO A O 1
ATOM 674 N N . VAL A 1 88 ? 5.481 2.720 -17.106 1.00 87.31 88 VAL A N 1
ATOM 675 C CA . VAL A 1 88 ? 6.778 2.172 -17.489 1.00 87.31 88 VAL A CA 1
ATOM 676 C C . VAL A 1 88 ? 7.014 2.476 -18.964 1.00 87.31 88 VAL A C 1
ATOM 678 O O . VAL A 1 88 ? 6.145 2.262 -19.804 1.00 87.31 88 VAL A O 1
ATOM 681 N N . THR A 1 89 ? 8.192 3.004 -19.283 1.00 93.19 89 THR A N 1
ATOM 682 C CA . THR A 1 89 ? 8.599 3.317 -20.660 1.00 93.19 89 THR A CA 1
ATOM 683 C C . THR A 1 89 ? 9.318 2.132 -21.309 1.00 93.19 89 THR A C 1
ATOM 685 O O . THR A 1 89 ? 9.824 1.250 -20.619 1.00 93.19 89 THR A O 1
ATOM 688 N N . GLU A 1 90 ? 9.478 2.132 -22.636 1.00 93.81 90 GLU A N 1
ATOM 689 C CA . GLU A 1 90 ? 10.277 1.095 -23.317 1.00 93.81 90 GLU A CA 1
ATOM 690 C C . GLU A 1 90 ? 11.747 1.077 -22.852 1.00 93.81 90 GLU A C 1
ATOM 692 O O . GLU A 1 90 ? 12.406 0.040 -22.867 1.00 93.81 90 GLU A O 1
ATOM 697 N N . LEU A 1 91 ? 12.287 2.217 -22.410 1.00 95.81 91 LEU A N 1
ATOM 698 C CA . LEU A 1 91 ? 13.634 2.273 -21.833 1.00 95.81 91 LEU A CA 1
ATOM 699 C C . LEU A 1 91 ? 13.703 1.533 -20.492 1.00 95.81 91 LEU A C 1
ATOM 701 O O . LEU A 1 91 ? 14.655 0.792 -20.251 1.00 95.81 91 LEU A O 1
ATOM 705 N N . ASP A 1 92 ? 12.682 1.688 -19.649 1.00 96.38 92 ASP A N 1
ATOM 706 C CA . ASP A 1 92 ? 12.574 0.952 -18.390 1.00 96.38 92 ASP A CA 1
ATOM 707 C C . ASP A 1 92 ? 12.482 -0.564 -18.661 1.00 96.38 92 ASP A C 1
ATOM 709 O O . ASP A 1 92 ? 13.200 -1.351 -18.042 1.00 96.38 92 ASP A O 1
ATOM 713 N N . LEU A 1 93 ? 11.677 -0.977 -19.649 1.00 95.19 93 LEU A N 1
ATOM 714 C CA . LEU A 1 93 ? 11.553 -2.384 -20.050 1.00 95.19 93 LEU A CA 1
ATOM 715 C C . LEU A 1 93 ? 12.871 -2.955 -20.585 1.00 95.19 93 LEU A C 1
ATOM 717 O O . LEU A 1 93 ? 13.255 -4.063 -20.208 1.00 95.19 93 LEU A O 1
ATOM 721 N N . ARG A 1 94 ? 13.621 -2.199 -21.396 1.00 96.44 94 ARG A N 1
ATOM 722 C CA . ARG A 1 94 ? 14.966 -2.599 -21.846 1.00 96.44 94 ARG A CA 1
ATOM 723 C C . ARG A 1 94 ? 15.914 -2.853 -20.680 1.00 96.44 94 ARG A C 1
ATOM 725 O O . ARG A 1 94 ? 16.606 -3.871 -20.672 1.00 96.44 94 ARG A O 1
ATOM 732 N N . VAL A 1 95 ? 15.921 -1.975 -19.677 1.00 97.44 95 VAL A N 1
ATOM 733 C CA . VAL A 1 95 ? 16.745 -2.155 -18.471 1.00 97.44 95 VAL A CA 1
ATOM 734 C C . VAL A 1 95 ? 16.297 -3.375 -17.674 1.00 97.44 95 VAL A C 1
ATOM 736 O O . VAL A 1 95 ? 17.147 -4.134 -17.210 1.00 97.44 95 VAL A O 1
ATOM 739 N N . LEU A 1 96 ? 14.989 -3.602 -17.544 1.00 96.75 96 LEU A N 1
ATOM 740 C CA . LEU A 1 96 ? 14.433 -4.748 -16.826 1.00 96.75 96 LEU A CA 1
ATOM 741 C C . LEU A 1 96 ? 14.757 -6.086 -17.522 1.00 96.75 96 LEU A C 1
ATOM 743 O O . LEU A 1 96 ? 15.165 -7.040 -16.858 1.00 96.75 96 LEU A O 1
ATOM 747 N N . ARG A 1 97 ? 14.677 -6.143 -18.858 1.00 96.69 97 ARG A N 1
ATOM 748 C CA . ARG A 1 97 ? 15.095 -7.310 -19.659 1.00 96.69 97 ARG A CA 1
ATOM 749 C C . ARG A 1 97 ? 16.607 -7.544 -19.575 1.00 96.69 97 ARG A C 1
ATOM 751 O O . ARG A 1 97 ? 17.039 -8.663 -19.312 1.00 96.69 97 ARG A O 1
ATOM 758 N N . ALA A 1 98 ? 17.423 -6.496 -19.715 1.00 97.06 98 ALA A N 1
ATOM 759 C CA . ALA A 1 98 ? 18.880 -6.589 -19.566 1.00 97.06 98 ALA A CA 1
ATOM 760 C C . ALA A 1 98 ? 19.281 -7.072 -18.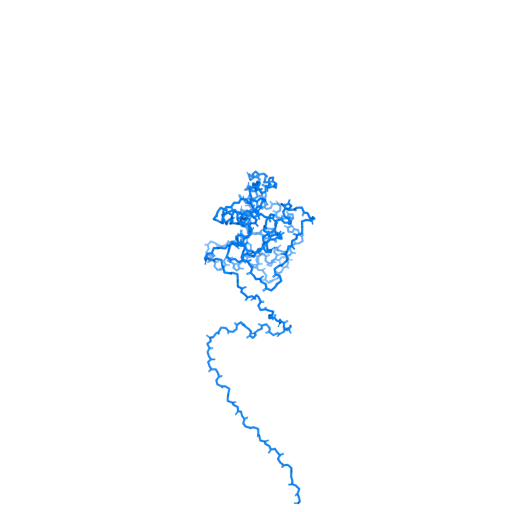164 1.00 97.06 98 ALA A C 1
ATOM 762 O O . ALA A 1 98 ? 20.214 -7.862 -17.994 1.00 97.06 98 ALA A O 1
ATOM 763 N N . LEU A 1 99 ? 18.537 -6.626 -17.152 1.00 97.12 99 LEU A N 1
ATOM 764 C CA . LEU A 1 99 ? 18.673 -7.090 -15.787 1.00 97.12 99 LEU A CA 1
ATOM 765 C C . LEU A 1 99 ? 18.441 -8.588 -15.665 1.00 97.12 99 LEU A C 1
ATOM 767 O O . LEU A 1 99 ? 19.201 -9.206 -14.935 1.00 97.12 99 LEU A O 1
ATOM 771 N N . ALA A 1 100 ? 17.470 -9.180 -16.364 1.00 96.81 100 ALA A N 1
ATOM 772 C CA . ALA A 1 100 ? 17.183 -10.613 -16.283 1.00 96.81 100 ALA A CA 1
ATOM 773 C C . ALA A 1 100 ? 18.395 -11.485 -16.661 1.00 96.81 100 ALA A C 1
ATOM 775 O O . ALA A 1 100 ? 18.645 -12.491 -15.996 1.00 96.81 100 ALA A O 1
ATOM 776 N N . GLY A 1 101 ? 19.186 -11.068 -17.657 1.00 95.56 101 GLY A N 1
ATOM 777 C CA . GLY A 1 101 ? 20.341 -11.820 -18.164 1.00 95.56 101 GLY A CA 1
ATOM 778 C C . GLY A 1 101 ? 21.698 -11.471 -17.541 1.00 95.56 101 GLY A C 1
ATOM 779 O O . GLY A 1 101 ? 22.654 -12.234 -17.692 1.00 95.56 101 GLY A O 1
ATOM 780 N N . HIS A 1 102 ? 21.827 -10.342 -16.833 1.00 95.94 102 HIS A N 1
ATOM 781 C CA . HIS A 1 102 ? 23.137 -9.826 -16.421 1.00 95.94 102 HIS A CA 1
ATOM 782 C C . HIS A 1 102 ? 23.202 -9.360 -14.961 1.00 95.94 102 HIS A C 1
ATOM 784 O O . HIS A 1 102 ? 22.278 -8.771 -14.406 1.00 95.94 102 HIS A O 1
ATOM 790 N N . ARG A 1 103 ? 24.363 -9.600 -14.335 1.00 93.31 103 ARG A N 1
ATOM 791 C CA . ARG A 1 103 ? 24.638 -9.269 -12.922 1.00 93.31 103 ARG A CA 1
ATOM 792 C C . ARG A 1 103 ? 25.484 -8.006 -12.730 1.00 93.31 103 ARG A C 1
ATOM 794 O O . ARG A 1 103 ? 25.367 -7.341 -11.707 1.00 93.31 103 ARG A O 1
ATOM 801 N N . SER A 1 104 ? 26.357 -7.696 -13.688 1.00 93.56 104 SER A N 1
ATOM 802 C CA . SER A 1 104 ? 27.253 -6.530 -13.648 1.00 93.56 104 SER A CA 1
ATOM 803 C C . SER A 1 104 ? 26.541 -5.285 -14.180 1.00 93.56 104 SER A C 1
ATOM 805 O O . SER A 1 104 ? 25.847 -5.362 -15.191 1.00 93.56 104 SER A O 1
ATOM 807 N N . GLN A 1 105 ? 26.762 -4.132 -13.540 1.00 94.25 105 GLN A N 1
ATOM 808 C CA . GLN A 1 105 ? 26.200 -2.847 -13.977 1.00 94.25 105 GLN A CA 1
ATOM 809 C C . GLN A 1 105 ? 26.628 -2.494 -15.407 1.00 94.25 105 GLN A C 1
ATOM 811 O O . GLN A 1 105 ? 25.802 -2.068 -16.206 1.00 94.25 105 GLN A O 1
ATOM 816 N N . GLN A 1 106 ? 27.896 -2.742 -15.748 1.00 96.31 106 GLN A N 1
ATOM 817 C CA . GLN A 1 106 ? 28.441 -2.500 -17.083 1.00 96.31 106 GLN A CA 1
ATOM 818 C C . GLN A 1 106 ? 27.773 -3.392 -18.136 1.00 96.31 106 GLN A C 1
ATOM 820 O O . GLN A 1 106 ? 27.425 -2.917 -19.214 1.00 96.31 106 GLN A O 1
ATOM 825 N N . MET A 1 107 ? 27.554 -4.673 -17.820 1.00 97.00 107 MET A N 1
ATOM 826 C CA . MET A 1 107 ? 26.880 -5.601 -18.735 1.00 97.00 107 MET A CA 1
ATOM 827 C C . MET A 1 107 ? 25.404 -5.253 -18.933 1.00 97.00 107 MET A C 1
ATOM 829 O O . MET A 1 107 ? 24.920 -5.313 -20.058 1.00 97.00 107 MET A O 1
ATOM 833 N N . VAL A 1 108 ? 24.705 -4.848 -17.869 1.00 96.94 108 VAL A N 1
ATOM 834 C CA . VAL A 1 108 ? 23.305 -4.404 -17.957 1.00 96.94 108 VAL A CA 1
ATOM 835 C C . VAL A 1 108 ? 23.196 -3.148 -18.823 1.00 96.94 108 VAL A C 1
ATOM 837 O O . VAL A 1 108 ? 22.347 -3.098 -19.703 1.00 96.94 108 VAL A O 1
ATOM 840 N N . ALA A 1 109 ? 24.075 -2.164 -18.616 1.00 97.25 109 ALA A N 1
ATOM 841 C CA . ALA A 1 109 ? 24.087 -0.928 -19.394 1.00 97.25 109 ALA A CA 1
ATOM 842 C C . ALA A 1 109 ? 24.350 -1.194 -20.887 1.00 97.25 109 ALA A C 1
ATOM 844 O O . ALA A 1 109 ? 23.574 -0.768 -21.743 1.00 97.25 109 ALA A O 1
ATOM 845 N N . ARG A 1 110 ? 25.373 -2.009 -21.192 1.00 97.88 110 ARG A N 1
ATOM 846 C CA . ARG A 1 110 ? 25.682 -2.444 -22.562 1.00 97.88 110 ARG A CA 1
ATOM 847 C C . ARG A 1 110 ? 24.487 -3.132 -23.223 1.00 97.88 110 ARG A C 1
ATOM 849 O O . ARG A 1 110 ? 24.133 -2.772 -24.338 1.00 97.88 110 ARG A O 1
ATOM 856 N N . ALA A 1 111 ? 23.861 -4.092 -22.543 1.00 96.88 111 ALA A N 1
ATOM 857 C CA . ALA A 1 111 ? 22.718 -4.828 -23.082 1.00 96.88 111 ALA A CA 1
ATOM 858 C C . ALA A 1 111 ? 21.466 -3.948 -23.260 1.00 96.88 111 ALA A C 1
ATOM 860 O O . ALA A 1 111 ? 20.683 -4.177 -24.175 1.00 96.88 111 ALA A O 1
ATOM 861 N N . ALA A 1 112 ? 21.287 -2.921 -22.424 1.00 96.38 112 ALA A N 1
ATOM 862 C CA . ALA A 1 112 ? 20.198 -1.956 -22.560 1.00 96.38 112 ALA A CA 1
ATOM 863 C C . ALA A 1 112 ? 20.459 -0.874 -23.633 1.00 96.38 112 ALA A C 1
ATOM 865 O O . ALA A 1 112 ? 19.553 -0.097 -23.945 1.00 96.38 112 ALA A O 1
ATOM 866 N N . GLY A 1 113 ? 21.677 -0.811 -24.192 1.00 97.38 113 GLY A N 1
ATOM 867 C CA . GLY A 1 113 ? 22.086 0.201 -25.170 1.00 97.38 113 GLY A CA 1
ATOM 868 C C . GLY A 1 113 ? 22.246 1.600 -24.567 1.00 97.38 113 GLY A C 1
ATOM 869 O O . GLY A 1 113 ? 21.944 2.590 -25.229 1.00 97.38 113 GLY A O 1
ATOM 870 N N . MET A 1 114 ? 22.651 1.690 -23.297 1.00 96.12 114 MET A N 1
ATOM 871 C CA . MET A 1 114 ? 22.769 2.943 -22.542 1.00 96.12 114 MET A CA 1
ATOM 872 C C . MET A 1 114 ? 24.055 2.977 -21.710 1.00 96.12 114 MET A C 1
ATOM 874 O O . MET A 1 114 ? 24.705 1.956 -21.491 1.00 96.12 114 MET A O 1
ATOM 878 N N . ASP A 1 115 ? 24.422 4.153 -21.203 1.00 96.94 115 ASP A N 1
ATOM 879 C CA . ASP A 1 115 ? 25.474 4.279 -20.198 1.00 96.94 115 ASP A CA 1
ATOM 880 C C . ASP A 1 115 ? 24.996 3.806 -18.809 1.00 96.94 115 ASP A C 1
ATOM 882 O O . ASP A 1 115 ? 23.800 3.624 -18.541 1.00 96.94 115 ASP A O 1
ATOM 886 N N . VAL A 1 116 ? 25.951 3.591 -17.900 1.00 95.62 116 VAL A N 1
ATOM 887 C CA . VAL A 1 116 ? 25.682 3.066 -16.552 1.00 95.62 116 VAL A CA 1
ATOM 888 C C . VAL A 1 116 ? 24.838 4.033 -15.720 1.00 95.62 116 VAL A C 1
ATOM 890 O O . VAL A 1 116 ? 23.955 3.585 -14.990 1.00 95.62 116 VAL A O 1
ATOM 893 N N . THR A 1 117 ? 25.059 5.342 -15.834 1.00 94.94 117 THR A N 1
ATOM 894 C CA . THR A 1 117 ? 24.343 6.352 -15.043 1.00 94.94 117 THR A CA 1
ATOM 895 C C . THR A 1 117 ? 22.870 6.390 -15.430 1.00 94.94 117 THR A C 1
ATOM 897 O O . THR A 1 117 ? 22.000 6.264 -14.564 1.00 94.94 117 THR A O 1
ATOM 900 N N . ARG A 1 118 ? 22.578 6.466 -16.732 1.00 96.44 118 ARG A N 1
ATOM 901 C CA . ARG A 1 118 ? 21.209 6.437 -17.260 1.00 96.44 118 ARG A CA 1
ATOM 902 C C . ARG A 1 118 ? 20.504 5.122 -16.937 1.00 96.44 118 ARG A C 1
ATOM 904 O O . ARG A 1 118 ? 19.354 5.125 -16.501 1.00 96.44 118 ARG A O 1
ATOM 911 N N . THR A 1 119 ? 21.214 4.002 -17.057 1.00 96.81 119 THR A N 1
ATOM 912 C CA . THR A 1 119 ? 20.703 2.682 -16.662 1.00 96.81 119 THR A CA 1
ATOM 913 C C . THR A 1 119 ? 20.343 2.649 -15.176 1.00 96.81 119 THR A C 1
ATOM 915 O O . THR A 1 119 ? 19.260 2.199 -14.809 1.00 96.81 119 THR A O 1
ATOM 918 N N . ASN A 1 120 ? 21.210 3.165 -14.304 1.00 95.62 120 ASN A N 1
ATOM 919 C CA . ASN A 1 120 ? 20.972 3.199 -12.861 1.00 95.62 120 ASN A CA 1
ATOM 920 C C . ASN A 1 120 ? 19.804 4.112 -12.470 1.00 95.62 120 ASN A C 1
ATOM 922 O O . ASN A 1 120 ? 19.057 3.775 -11.549 1.00 95.62 120 ASN A O 1
ATOM 926 N N . TRP A 1 121 ? 19.589 5.208 -13.199 1.00 94.50 121 TRP A N 1
ATOM 927 C CA . TRP A 1 121 ? 18.396 6.039 -13.041 1.00 94.50 121 TRP A CA 1
ATOM 928 C C . TRP A 1 121 ? 17.111 5.257 -13.350 1.00 94.50 121 TRP A C 1
ATOM 930 O O . TRP A 1 121 ? 16.200 5.237 -12.523 1.00 94.50 121 TRP A O 1
ATOM 940 N N . HIS A 1 122 ? 17.065 4.529 -14.471 1.00 96.38 122 HIS A N 1
ATOM 941 C CA . HIS A 1 122 ? 15.924 3.672 -14.825 1.00 96.38 122 HIS A CA 1
ATOM 942 C C . HIS A 1 122 ? 15.691 2.547 -13.802 1.00 96.38 122 HIS A C 1
ATOM 944 O O . HIS A 1 122 ? 14.550 2.255 -13.452 1.00 96.38 122 HIS A O 1
ATOM 950 N N . ARG A 1 123 ? 16.754 1.960 -13.234 1.00 95.75 123 ARG A N 1
ATOM 951 C CA . ARG A 1 123 ? 16.634 0.988 -12.127 1.00 95.75 123 ARG A CA 1
ATOM 952 C C . ARG A 1 123 ? 15.965 1.600 -10.895 1.00 95.75 123 ARG A C 1
ATOM 954 O O . ARG A 1 123 ? 15.090 0.971 -10.309 1.00 95.75 123 ARG A O 1
ATOM 961 N N . SER A 1 124 ? 16.363 2.817 -10.519 1.00 95.12 124 SER A N 1
ATOM 962 C CA . SER A 1 124 ? 15.758 3.560 -9.404 1.00 95.12 124 SER A CA 1
ATOM 963 C C . SER A 1 124 ? 14.284 3.875 -9.673 1.00 95.12 124 SER A C 1
ATOM 965 O O . SER A 1 124 ? 13.424 3.626 -8.833 1.00 95.12 124 SER A O 1
ATOM 967 N N . ARG A 1 125 ? 13.972 4.333 -10.891 1.00 94.94 125 ARG A N 1
ATOM 968 C CA . ARG A 1 125 ? 12.607 4.626 -11.344 1.00 94.94 125 ARG A CA 1
ATOM 969 C C . ARG A 1 125 ? 11.702 3.389 -11.295 1.00 94.94 125 ARG A C 1
ATOM 971 O O . ARG A 1 125 ? 10.606 3.469 -10.749 1.00 94.94 125 ARG A O 1
ATOM 978 N N . LEU A 1 126 ? 12.175 2.246 -11.796 1.00 95.06 126 LEU A N 1
ATOM 979 C CA . LEU A 1 126 ? 11.465 0.964 -11.718 1.00 95.06 126 LEU A CA 1
ATOM 980 C C . LEU A 1 126 ? 11.212 0.524 -10.271 1.00 95.06 126 LEU A C 1
ATOM 982 O O . LEU A 1 126 ? 10.117 0.066 -9.964 1.00 95.06 126 LEU A O 1
ATOM 986 N N . VAL A 1 127 ? 12.193 0.685 -9.379 1.00 94.81 127 VAL A N 1
ATOM 987 C CA . VAL A 1 127 ? 12.038 0.390 -7.945 1.00 94.81 127 VAL A CA 1
ATOM 988 C C . VAL A 1 127 ? 10.941 1.249 -7.316 1.00 94.81 127 VAL A C 1
ATOM 990 O O . VAL A 1 127 ? 10.071 0.707 -6.637 1.00 94.81 127 VAL A O 1
ATOM 993 N N . THR A 1 128 ? 10.913 2.551 -7.611 1.00 92.19 128 THR A N 1
ATOM 994 C CA . THR A 1 128 ? 9.845 3.455 -7.161 1.00 92.19 128 THR A CA 1
ATOM 995 C C . THR A 1 128 ? 8.479 3.024 -7.694 1.00 92.19 128 THR A C 1
ATOM 997 O O . THR A 1 128 ? 7.515 2.922 -6.937 1.00 92.19 128 THR A O 1
ATOM 1000 N N . PHE A 1 129 ? 8.382 2.741 -8.993 1.00 91.88 129 PHE A N 1
ATOM 1001 C CA . PHE A 1 129 ? 7.120 2.378 -9.636 1.00 91.88 129 PHE A CA 1
ATOM 1002 C C . PHE A 1 129 ? 6.563 1.030 -9.187 1.00 91.88 129 PHE A C 1
ATOM 1004 O O . PHE A 1 129 ? 5.352 0.888 -9.036 1.00 91.88 129 PHE A O 1
ATOM 1011 N N . LEU A 1 130 ? 7.439 0.067 -8.915 1.00 91.75 130 LEU A N 1
ATOM 1012 C CA . LEU A 1 130 ? 7.074 -1.236 -8.366 1.00 91.75 130 LEU A CA 1
ATOM 1013 C C . LEU A 1 130 ? 6.950 -1.218 -6.835 1.00 91.75 130 LEU A C 1
ATOM 1015 O O . LEU A 1 130 ? 6.743 -2.269 -6.234 1.00 91.75 130 LEU A O 1
ATOM 1019 N N . ARG A 1 131 ? 7.048 -0.034 -6.209 1.00 91.94 131 ARG A N 1
ATOM 1020 C CA . ARG A 1 131 ? 6.897 0.190 -4.762 1.00 91.94 131 ARG A CA 1
ATOM 1021 C C . ARG A 1 131 ? 7.823 -0.689 -3.916 1.00 91.94 131 ARG A C 1
ATOM 1023 O O . ARG A 1 131 ? 7.443 -1.169 -2.851 1.00 91.94 131 ARG A O 1
ATOM 1030 N N . LEU A 1 132 ? 9.043 -0.902 -4.399 1.00 90.69 132 LEU A N 1
ATOM 1031 C CA . LEU A 1 132 ? 10.085 -1.619 -3.675 1.00 90.69 132 LEU A CA 1
ATOM 1032 C C . LEU A 1 132 ? 10.892 -0.634 -2.822 1.00 90.69 132 LEU A C 1
ATOM 1034 O O . LEU A 1 132 ? 11.088 0.517 -3.209 1.00 90.69 132 LEU A O 1
ATOM 1038 N N . ASP A 1 133 ? 11.399 -1.088 -1.677 1.00 89.31 133 ASP A N 1
ATOM 1039 C CA . ASP A 1 133 ? 12.275 -0.266 -0.840 1.00 89.31 133 ASP A CA 1
ATOM 1040 C C . ASP A 1 133 ? 13.666 -0.124 -1.495 1.00 89.31 133 ASP A C 1
ATOM 1042 O O . ASP A 1 133 ? 14.388 -1.117 -1.624 1.00 89.31 133 ASP A O 1
ATOM 1046 N N . PRO A 1 134 ? 14.099 1.090 -1.883 1.00 87.88 134 PRO A N 1
ATOM 1047 C CA . PRO A 1 134 ? 15.374 1.298 -2.567 1.00 87.88 134 PRO A CA 1
ATOM 1048 C C . PRO A 1 134 ? 16.607 0.962 -1.718 1.00 87.88 134 PRO A C 1
ATOM 1050 O O . PRO A 1 134 ? 17.690 0.789 -2.281 1.00 87.88 134 PRO A O 1
ATOM 1053 N N . ARG A 1 135 ? 16.478 0.874 -0.387 1.00 86.81 135 ARG A N 1
ATOM 1054 C CA . ARG A 1 135 ? 17.598 0.541 0.507 1.00 86.81 135 ARG A CA 1
ATOM 1055 C C . ARG A 1 135 ? 17.887 -0.952 0.536 1.00 86.81 135 ARG A C 1
ATOM 1057 O O . ARG A 1 135 ? 19.047 -1.338 0.662 1.00 86.81 135 ARG A O 1
ATOM 1064 N N . THR A 1 136 ? 16.851 -1.774 0.406 1.00 89.19 136 THR A N 1
ATOM 1065 C CA . THR A 1 136 ? 16.928 -3.219 0.658 1.00 89.19 136 THR A CA 1
ATOM 1066 C C . THR A 1 136 ? 16.625 -4.072 -0.570 1.00 89.19 136 THR A C 1
ATOM 1068 O O . THR A 1 136 ? 17.066 -5.221 -0.625 1.00 89.19 136 THR A O 1
ATOM 1071 N N . ALA A 1 137 ? 15.926 -3.526 -1.571 1.00 92.12 137 ALA A N 1
ATOM 1072 C CA . ALA A 1 137 ? 15.503 -4.273 -2.746 1.00 92.12 137 ALA A CA 1
ATOM 1073 C C . ALA A 1 137 ? 16.688 -4.889 -3.493 1.00 92.12 137 ALA A C 1
ATOM 1075 O O . ALA A 1 137 ? 17.654 -4.211 -3.867 1.00 92.12 137 ALA A O 1
ATOM 1076 N N . THR A 1 138 ? 16.586 -6.187 -3.770 1.00 94.25 138 THR A N 1
ATOM 1077 C CA . THR A 1 138 ? 17.569 -6.906 -4.577 1.00 94.25 138 THR A CA 1
ATOM 1078 C C . THR A 1 138 ? 17.188 -6.916 -6.053 1.00 94.25 138 THR A C 1
ATOM 1080 O O . THR A 1 138 ? 16.033 -6.720 -6.433 1.00 94.25 138 THR A O 1
ATOM 1083 N N . ARG A 1 139 ? 18.161 -7.210 -6.919 1.00 95.06 139 ARG A N 1
ATOM 1084 C CA . ARG A 1 139 ? 17.942 -7.452 -8.347 1.00 95.06 139 ARG A CA 1
ATOM 1085 C C . ARG A 1 139 ? 16.856 -8.509 -8.574 1.00 95.06 139 ARG A C 1
ATOM 1087 O O . ARG A 1 139 ? 16.028 -8.337 -9.462 1.00 95.06 139 ARG A O 1
ATOM 1094 N N . MET A 1 140 ? 16.841 -9.572 -7.765 1.00 94.56 140 MET A N 1
ATOM 1095 C CA . MET A 1 140 ? 15.828 -10.627 -7.850 1.00 94.56 140 MET A CA 1
ATOM 1096 C C . MET A 1 140 ? 14.442 -10.151 -7.411 1.00 94.56 140 MET A C 1
ATOM 1098 O O . MET A 1 140 ? 13.460 -10.562 -8.020 1.00 94.56 140 MET A O 1
ATOM 1102 N N . ASP A 1 141 ? 14.346 -9.280 -6.404 1.00 94.50 141 ASP A N 1
ATOM 1103 C CA . ASP A 1 141 ? 13.058 -8.709 -5.983 1.00 94.50 141 ASP A CA 1
ATOM 1104 C C . ASP A 1 141 ? 12.481 -7.800 -7.064 1.00 94.50 141 ASP A C 1
ATOM 1106 O O . ASP A 1 141 ? 11.299 -7.902 -7.382 1.00 94.50 141 ASP A O 1
ATOM 1110 N N . LEU A 1 142 ? 13.336 -6.994 -7.700 1.00 95.44 142 LEU A N 1
ATOM 1111 C CA . LEU A 1 142 ? 12.953 -6.161 -8.835 1.00 95.44 142 LEU A CA 1
ATOM 1112 C C . LEU A 1 142 ? 12.430 -6.993 -10.016 1.00 95.44 142 LEU A C 1
ATOM 1114 O O . LEU A 1 142 ? 11.390 -6.673 -10.585 1.00 95.44 142 LEU A O 1
ATOM 1118 N N . LEU A 1 143 ? 13.112 -8.088 -10.362 1.00 96.06 143 LEU A N 1
ATOM 1119 C CA . LEU A 1 143 ? 12.686 -8.983 -11.444 1.00 96.06 143 LEU A CA 1
ATOM 1120 C C . LEU A 1 143 ? 11.403 -9.746 -11.106 1.00 96.06 143 LEU A C 1
ATOM 1122 O O . LEU A 1 143 ? 10.537 -9.892 -11.965 1.00 96.06 143 LEU A O 1
ATOM 1126 N N . ARG A 1 144 ? 11.247 -10.190 -9.852 1.00 94.88 144 ARG A N 1
ATOM 1127 C CA . ARG A 1 144 ? 10.025 -10.857 -9.384 1.00 94.88 144 ARG A CA 1
ATOM 1128 C C . ARG A 1 144 ? 8.827 -9.910 -9.419 1.00 94.88 144 ARG A C 1
ATOM 1130 O O . ARG A 1 144 ? 7.766 -10.307 -9.888 1.00 94.88 144 ARG A O 1
ATOM 1137 N N . ALA A 1 145 ? 9.003 -8.667 -8.971 1.00 93.00 145 ALA A N 1
ATOM 1138 C CA . ALA A 1 145 ? 7.967 -7.642 -9.049 1.00 93.00 145 ALA A CA 1
ATOM 1139 C C . ALA A 1 145 ? 7.613 -7.306 -10.507 1.00 93.00 145 ALA A C 1
ATOM 1141 O O . ALA A 1 145 ? 6.438 -7.193 -10.834 1.00 93.00 145 ALA A O 1
ATOM 1142 N N . GLY A 1 146 ? 8.610 -7.224 -11.395 1.00 93.94 146 GLY A N 1
ATOM 1143 C CA . GLY A 1 146 ? 8.396 -7.022 -12.828 1.00 93.94 146 GLY A CA 1
ATOM 1144 C C . GLY A 1 146 ? 7.576 -8.136 -13.487 1.00 93.94 146 GLY A C 1
ATOM 1145 O O . GLY A 1 146 ? 6.640 -7.840 -14.223 1.00 93.94 146 GLY A O 1
ATOM 1146 N N . LEU A 1 147 ? 7.879 -9.403 -13.184 1.00 93.00 147 LEU A N 1
ATOM 1147 C CA . LEU A 1 147 ? 7.093 -10.555 -13.646 1.00 93.00 147 LEU A CA 1
ATOM 1148 C C . LEU A 1 147 ? 5.667 -10.538 -13.078 1.00 93.00 147 LEU A C 1
ATOM 1150 O O . LEU A 1 147 ? 4.710 -10.701 -13.826 1.00 93.00 147 LEU A O 1
ATOM 1154 N N . GLY A 1 148 ? 5.514 -10.291 -11.772 1.00 89.81 148 GLY A N 1
ATOM 1155 C CA . GLY A 1 148 ? 4.199 -10.222 -11.122 1.00 89.81 148 GLY A CA 1
ATOM 1156 C C . GLY A 1 148 ? 3.321 -9.077 -11.636 1.00 89.81 148 GLY A C 1
ATOM 1157 O O . GLY A 1 148 ? 2.101 -9.200 -11.653 1.00 89.81 148 GLY A O 1
ATOM 1158 N N . ALA A 1 149 ? 3.939 -7.988 -12.097 1.00 89.31 149 ALA A N 1
ATOM 1159 C CA . ALA A 1 149 ? 3.263 -6.860 -12.732 1.00 89.31 149 ALA A CA 1
ATOM 1160 C C . ALA A 1 149 ? 3.056 -7.031 -14.252 1.00 89.31 149 ALA A C 1
ATOM 1162 O O . ALA A 1 149 ? 2.536 -6.119 -14.891 1.00 89.31 149 ALA A O 1
ATOM 1163 N N . GLY A 1 150 ? 3.484 -8.154 -14.847 1.00 90.31 150 GLY A N 1
ATOM 1164 C CA . GLY A 1 150 ? 3.358 -8.411 -16.287 1.00 90.31 150 GLY A CA 1
ATOM 1165 C C . GLY A 1 150 ? 4.254 -7.538 -17.176 1.00 90.31 150 GLY A C 1
ATOM 1166 O O . GLY A 1 150 ? 3.962 -7.364 -18.353 1.00 90.31 150 GLY A O 1
ATOM 1167 N N . LEU A 1 151 ? 5.333 -6.964 -16.631 1.00 91.44 151 LEU A N 1
ATOM 1168 C CA . LEU A 1 151 ? 6.296 -6.138 -17.382 1.00 91.44 151 LEU A CA 1
ATOM 1169 C C . LEU A 1 151 ? 7.350 -6.972 -18.128 1.00 91.44 151 LEU A C 1
ATOM 1171 O O . LEU A 1 151 ? 8.063 -6.462 -18.991 1.00 91.44 151 LEU A O 1
ATOM 1175 N N . LEU A 1 152 ? 7.484 -8.244 -17.759 1.00 89.62 152 LEU A N 1
ATOM 1176 C CA . LEU A 1 152 ? 8.306 -9.236 -18.439 1.00 89.62 152 LEU A CA 1
ATOM 1177 C C . LEU A 1 152 ? 7.412 -10.404 -18.841 1.00 89.62 152 LEU A C 1
ATOM 1179 O O . LEU A 1 152 ? 6.568 -10.826 -18.050 1.00 89.62 152 LEU A O 1
ATOM 1183 N N . ASP A 1 153 ? 7.641 -10.955 -20.031 1.00 83.81 153 ASP A N 1
ATOM 1184 C CA . ASP A 1 153 ? 6.936 -12.158 -20.462 1.00 83.81 153 ASP A CA 1
ATOM 1185 C C . ASP A 1 153 ? 7.288 -13.329 -19.534 1.00 83.81 153 ASP A C 1
ATOM 1187 O O . ASP A 1 153 ? 8.442 -13.497 -19.131 1.00 83.81 153 ASP A O 1
ATOM 1191 N N . GLY A 1 154 ? 6.312 -14.186 -19.225 1.00 76.94 154 GLY A N 1
ATOM 1192 C CA . GLY A 1 154 ? 6.523 -15.343 -18.344 1.00 76.94 154 GLY A CA 1
ATOM 1193 C C . GLY A 1 154 ? 7.575 -16.343 -18.853 1.00 76.94 154 GLY A C 1
ATOM 1194 O O . GLY A 1 154 ? 8.101 -17.126 -18.067 1.00 76.94 154 GLY A O 1
ATOM 1195 N N . GLY A 1 155 ? 7.913 -16.298 -20.147 1.00 83.00 155 GLY A N 1
ATOM 1196 C CA . GLY A 1 155 ? 8.965 -17.108 -20.770 1.00 83.00 155 GLY A CA 1
ATOM 1197 C C . GLY A 1 155 ? 10.376 -16.508 -20.702 1.00 83.00 155 GLY A C 1
ATOM 1198 O O . GLY A 1 155 ? 11.319 -17.130 -21.191 1.00 83.00 155 GLY A O 1
ATOM 1199 N N . VAL A 1 156 ? 10.558 -15.311 -20.130 1.00 88.69 156 VAL A N 1
ATOM 1200 C CA . VAL A 1 156 ? 11.882 -14.682 -20.018 1.00 88.69 156 VAL A CA 1
ATOM 1201 C C . VAL A 1 156 ? 12.787 -15.511 -19.104 1.00 88.69 156 VAL A C 1
ATOM 1203 O O . VAL A 1 156 ? 12.492 -15.732 -17.930 1.00 88.69 156 VAL A O 1
ATOM 1206 N N . PHE A 1 157 ? 13.948 -15.917 -19.621 1.00 92.25 157 PHE A N 1
ATOM 1207 C CA . PHE A 1 157 ? 14.965 -16.586 -18.816 1.00 92.25 157 PHE A CA 1
ATOM 1208 C C . PHE A 1 157 ? 15.612 -15.603 -17.829 1.00 92.25 157 PHE A C 1
ATOM 1210 O O . PHE A 1 157 ? 16.299 -14.658 -18.224 1.00 92.25 157 PHE A O 1
ATOM 1217 N N . VAL A 1 158 ? 15.428 -15.850 -16.529 1.00 94.75 158 VAL A N 1
ATOM 1218 C CA . VAL A 1 158 ? 16.038 -15.052 -15.459 1.00 94.75 158 VAL A CA 1
ATOM 1219 C C . VAL A 1 158 ? 17.250 -15.776 -14.881 1.00 94.75 158 VAL A C 1
ATOM 1221 O O . VAL A 1 158 ? 17.143 -16.801 -14.207 1.00 94.75 158 VAL A O 1
ATOM 1224 N N . LEU A 1 159 ? 18.428 -15.191 -15.079 1.00 93.88 159 LEU A N 1
ATOM 1225 C CA . LEU A 1 159 ? 19.673 -15.671 -14.498 1.00 93.88 159 LEU A CA 1
ATOM 1226 C C . LEU A 1 159 ? 19.644 -15.476 -12.976 1.00 93.88 159 LEU A C 1
ATOM 1228 O O . LEU A 1 159 ? 19.748 -14.352 -12.513 1.00 93.88 159 LEU A O 1
ATOM 1232 N N . VAL A 1 160 ? 19.541 -16.536 -12.173 1.00 91.62 160 VAL A N 1
ATOM 1233 C CA . VAL A 1 160 ? 19.433 -16.430 -10.699 1.00 91.62 160 VAL A CA 1
ATOM 1234 C C . VAL A 1 160 ? 20.736 -15.995 -10.011 1.00 91.62 160 VAL A C 1
ATOM 1236 O O . VAL A 1 160 ? 21.826 -16.398 -10.415 1.00 91.62 160 VAL A O 1
ATOM 1239 N N . ASP A 1 161 ? 20.660 -15.222 -8.921 1.00 88.81 161 ASP A N 1
ATOM 1240 C CA . ASP A 1 161 ? 21.856 -14.709 -8.214 1.00 88.81 161 ASP A CA 1
ATOM 1241 C C . ASP A 1 161 ? 22.519 -15.705 -7.242 1.00 88.81 161 ASP A C 1
ATOM 1243 O O . ASP A 1 161 ? 23.659 -15.495 -6.813 1.00 88.81 161 ASP A O 1
ATOM 1247 N N . ARG A 1 162 ? 21.858 -16.837 -6.956 1.00 81.62 162 ARG A N 1
ATOM 1248 C CA . ARG A 1 162 ? 22.293 -17.874 -6.000 1.00 81.62 162 ARG A CA 1
ATOM 1249 C C . ARG A 1 162 ? 22.759 -17.270 -4.665 1.00 81.62 162 ARG A C 1
ATOM 1251 O O . ARG A 1 162 ? 21.934 -16.813 -3.890 1.00 81.62 162 ARG A O 1
ATOM 1258 N N . ARG A 1 163 ? 24.071 -17.280 -4.386 1.00 78.75 163 ARG A N 1
ATOM 1259 C CA . ARG A 1 163 ? 24.678 -16.792 -3.129 1.00 78.75 163 ARG A CA 1
ATOM 1260 C C . ARG A 1 163 ? 25.024 -15.296 -3.147 1.00 78.75 163 ARG A C 1
ATOM 1262 O O . ARG A 1 163 ? 25.539 -14.783 -2.158 1.00 78.75 163 ARG A O 1
ATOM 1269 N N . ARG A 1 164 ? 24.820 -14.597 -4.268 1.00 80.31 164 ARG A N 1
ATOM 1270 C CA . ARG A 1 164 ? 25.115 -13.163 -4.390 1.00 80.31 164 ARG A CA 1
ATOM 1271 C C . ARG A 1 164 ? 23.868 -12.350 -4.069 1.00 80.31 164 ARG A C 1
ATOM 1273 O O . ARG A 1 164 ? 22.788 -12.644 -4.559 1.00 80.31 164 ARG A O 1
ATOM 1280 N N . LEU A 1 165 ? 24.048 -11.293 -3.291 1.00 85.69 165 LEU A N 1
ATOM 1281 C CA . LEU A 1 165 ? 23.016 -10.301 -3.022 1.00 85.69 165 LEU A CA 1
ATOM 1282 C C . LEU A 1 165 ? 23.366 -9.044 -3.808 1.00 85.69 165 LEU A C 1
ATOM 1284 O O . LEU A 1 165 ? 24.299 -8.322 -3.466 1.00 85.69 165 LEU A O 1
ATOM 1288 N N . ILE A 1 166 ? 22.674 -8.855 -4.928 1.00 90.38 166 ILE A N 1
ATOM 1289 C CA . ILE A 1 166 ? 22.895 -7.732 -5.838 1.00 90.38 166 ILE A CA 1
ATOM 1290 C C . ILE A 1 166 ? 21.784 -6.723 -5.594 1.00 90.38 166 ILE A C 1
ATOM 1292 O O . ILE A 1 166 ? 20.614 -7.079 -5.686 1.00 90.38 166 ILE A O 1
ATOM 1296 N N . ALA A 1 167 ? 22.135 -5.474 -5.305 1.00 92.44 167 ALA A N 1
ATOM 1297 C CA . ALA A 1 167 ? 21.156 -4.410 -5.123 1.00 92.44 167 ALA A CA 1
ATOM 1298 C C . ALA A 1 167 ? 20.378 -4.118 -6.413 1.00 92.44 167 ALA A C 1
ATOM 1300 O O . ALA A 1 167 ? 20.944 -4.080 -7.512 1.00 92.44 167 ALA A O 1
ATOM 1301 N N . ALA A 1 168 ? 19.074 -3.879 -6.279 1.00 93.31 168 ALA A N 1
ATOM 1302 C CA . ALA A 1 168 ? 18.232 -3.391 -7.364 1.00 93.31 168 ALA A CA 1
ATOM 1303 C C . ALA A 1 168 ? 18.721 -2.019 -7.835 1.00 93.31 168 ALA A C 1
ATOM 1305 O O . ALA A 1 168 ? 18.899 -1.820 -9.033 1.00 93.31 168 ALA A O 1
ATOM 1306 N N . VAL A 1 169 ? 19.058 -1.119 -6.910 1.00 91.31 169 VAL A N 1
ATOM 1307 C CA . VAL A 1 169 ? 19.689 0.171 -7.207 1.00 91.31 169 VAL A CA 1
ATOM 1308 C C . VAL A 1 169 ? 21.124 0.153 -6.682 1.00 91.31 169 VAL A C 1
ATOM 1310 O O . VAL A 1 169 ? 21.321 0.007 -5.480 1.00 91.31 169 VAL A O 1
ATOM 1313 N N . PRO A 1 170 ? 22.151 0.311 -7.529 1.00 82.88 170 PRO A N 1
ATOM 1314 C CA . PRO A 1 170 ? 23.535 0.384 -7.075 1.00 82.88 170 PRO A CA 1
ATOM 1315 C C . PRO A 1 170 ? 23.886 1.802 -6.588 1.00 82.88 170 PRO A C 1
ATOM 1317 O O . PRO A 1 170 ? 24.776 2.457 -7.127 1.00 82.88 170 PRO A O 1
ATOM 1320 N N . SER A 1 171 ? 23.152 2.309 -5.596 1.00 78.56 171 SER A N 1
ATOM 1321 C CA . SER A 1 171 ? 23.455 3.587 -4.941 1.00 78.56 171 SER A CA 1
ATOM 1322 C C . SER A 1 171 ? 24.357 3.365 -3.721 1.00 78.56 171 SER A C 1
ATOM 1324 O O . SER A 1 171 ? 24.380 2.277 -3.150 1.00 78.56 171 SER A O 1
ATOM 1326 N N . ARG A 1 172 ? 25.074 4.405 -3.266 1.00 65.19 172 ARG A N 1
ATOM 1327 C CA . ARG A 1 172 ? 25.880 4.330 -2.026 1.00 65.19 172 ARG A CA 1
ATOM 1328 C C . ARG A 1 172 ? 25.034 4.095 -0.767 1.00 65.19 172 ARG A C 1
ATOM 1330 O O . ARG A 1 172 ? 25.574 3.695 0.254 1.00 65.19 172 ARG A O 1
ATOM 1337 N N . GLN A 1 173 ? 23.731 4.367 -0.840 1.00 65.12 173 GLN A N 1
ATOM 1338 C CA . GLN A 1 173 ? 22.782 4.172 0.258 1.00 65.12 173 GLN A CA 1
ATOM 1339 C C . GLN A 1 173 ? 22.135 2.780 0.244 1.00 65.12 173 GLN A C 1
ATOM 1341 O O . GLN A 1 173 ? 21.494 2.410 1.224 1.00 65.12 173 GLN A O 1
ATOM 1346 N N . ALA A 1 174 ? 22.263 2.019 -0.849 1.00 70.75 174 ALA A N 1
ATOM 1347 C CA . ALA A 1 174 ? 21.688 0.685 -0.946 1.00 70.75 174 ALA A CA 1
ATOM 1348 C C . ALA A 1 174 ? 22.495 -0.295 -0.086 1.00 70.75 174 ALA A C 1
ATOM 1350 O O . ALA A 1 174 ? 23.624 -0.662 -0.416 1.00 70.75 174 ALA A O 1
ATOM 1351 N N . SER A 1 175 ? 21.902 -0.73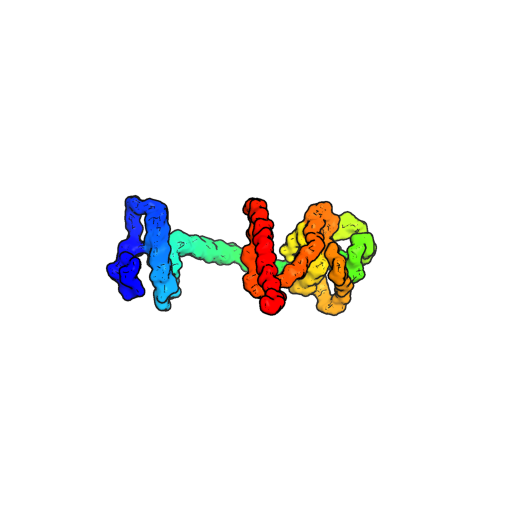0 1.021 1.00 75.75 175 SER A N 1
ATOM 1352 C CA . SER A 1 175 ? 22.471 -1.688 1.960 1.00 75.75 175 SER A CA 1
ATOM 1353 C C . SER A 1 175 ? 21.684 -2.994 1.902 1.00 75.75 175 SER A C 1
ATOM 1355 O O . SER A 1 175 ? 20.831 -3.298 2.734 1.00 75.75 175 SER A O 1
ATOM 1357 N N . VAL A 1 176 ? 22.005 -3.828 0.912 1.00 72.88 176 VAL A N 1
ATOM 1358 C CA . VAL A 1 176 ? 21.476 -5.194 0.871 1.00 72.88 176 VAL A CA 1
ATOM 1359 C C . VAL A 1 176 ? 22.247 -6.029 1.888 1.00 72.88 176 VAL A C 1
ATOM 1361 O O . VAL A 1 176 ? 23.344 -6.517 1.607 1.00 72.88 176 VAL A O 1
ATOM 1364 N N . ALA A 1 177 ? 21.702 -6.135 3.100 1.00 63.19 177 ALA A N 1
ATOM 1365 C CA . ALA A 1 177 ? 22.306 -6.896 4.185 1.00 63.19 177 ALA A CA 1
ATOM 1366 C C . ALA A 1 177 ? 22.632 -8.324 3.722 1.00 63.19 177 ALA A C 1
ATOM 1368 O O . ALA A 1 177 ? 21.772 -9.026 3.184 1.00 63.19 177 ALA A O 1
ATOM 1369 N N . ARG A 1 178 ? 23.880 -8.767 3.932 1.00 55.62 178 ARG A N 1
ATOM 1370 C CA . ARG A 1 178 ? 24.230 -10.176 3.746 1.00 55.62 178 ARG A CA 1
ATOM 1371 C C . ARG A 1 178 ? 23.514 -10.983 4.811 1.00 55.62 178 ARG A C 1
ATOM 1373 O O . ARG A 1 178 ? 23.800 -10.816 5.989 1.00 55.62 178 ARG A O 1
ATOM 1380 N N . SER A 1 179 ? 22.643 -11.871 4.347 1.00 48.72 179 SER A N 1
ATOM 1381 C CA . SER A 1 179 ? 21.962 -12.867 5.160 1.00 48.72 179 SER A CA 1
ATOM 1382 C C . SER A 1 179 ? 20.942 -12.241 6.119 1.00 48.72 179 SER A C 1
ATOM 1384 O O . SER A 1 179 ? 21.275 -11.793 7.211 1.00 48.72 179 SER A O 1
ATOM 1386 N N . ARG A 1 180 ? 19.646 -12.416 5.814 1.00 44.03 180 ARG A N 1
ATOM 1387 C CA . ARG A 1 180 ? 18.814 -13.045 6.847 1.00 44.03 180 ARG A CA 1
ATOM 1388 C C . ARG A 1 180 ? 19.628 -14.257 7.267 1.00 44.03 180 ARG A C 1
ATOM 1390 O O . ARG A 1 180 ? 19.788 -15.177 6.461 1.00 44.03 180 ARG A O 1
ATOM 1397 N N . GLY A 1 181 ? 20.266 -14.194 8.436 1.00 41.00 181 GLY A N 1
ATOM 1398 C CA . GLY A 1 181 ? 20.732 -15.409 9.067 1.00 41.00 181 GLY A CA 1
ATOM 1399 C C . GLY A 1 181 ? 19.567 -16.371 8.933 1.00 41.00 181 GLY A C 1
ATOM 1400 O O . GLY A 1 181 ? 18.424 -16.002 9.222 1.00 41.00 181 GLY A O 1
ATOM 1401 N N . VAL A 1 182 ? 19.820 -17.562 8.406 1.00 48.38 182 VAL A N 1
ATOM 1402 C CA . VAL A 1 182 ? 18.936 -18.672 8.717 1.00 48.38 182 VAL A CA 1
ATOM 1403 C C . VAL A 1 182 ? 19.129 -18.865 10.218 1.00 48.38 182 VAL A C 1
ATOM 1405 O O . VAL A 1 182 ? 19.885 -19.722 10.656 1.00 48.38 182 VAL A O 1
ATOM 1408 N N . GLN A 1 183 ? 18.543 -17.976 11.021 1.00 48.38 183 GLN A N 1
ATOM 1409 C CA . GLN A 1 183 ? 18.236 -18.280 12.390 1.00 48.38 183 GLN A CA 1
ATOM 1410 C C . GLN A 1 183 ? 17.193 -19.370 12.210 1.00 48.38 183 GLN A C 1
ATOM 1412 O O . GLN A 1 183 ? 16.039 -19.095 11.883 1.00 48.38 183 GLN A O 1
ATOM 1417 N N . LEU A 1 184 ? 17.643 -20.622 12.269 1.00 48.22 184 LEU A N 1
ATOM 1418 C CA . LEU A 1 184 ? 16.760 -21.732 12.557 1.00 48.22 184 LEU A CA 1
ATOM 1419 C C . LEU A 1 184 ? 16.084 -21.341 13.869 1.00 48.22 184 LEU A C 1
ATOM 1421 O O . LEU A 1 184 ? 16.691 -21.430 14.935 1.00 48.22 184 LEU A O 1
ATOM 1425 N N . VAL A 1 185 ? 14.875 -20.792 13.785 1.00 48.62 185 VAL A N 1
ATOM 1426 C CA . VAL A 1 185 ? 14.030 -20.638 14.958 1.00 48.62 185 VAL A CA 1
ATOM 1427 C C . VAL A 1 185 ? 13.620 -22.060 15.296 1.00 48.62 185 VAL A C 1
ATOM 1429 O O . VAL A 1 185 ? 12.742 -22.632 14.656 1.00 48.62 185 VAL A O 1
ATOM 1432 N N . LEU A 1 186 ? 14.342 -22.668 16.235 1.00 51.31 186 LEU A N 1
ATOM 1433 C CA . LEU A 1 186 ? 13.856 -23.854 16.920 1.00 51.31 186 LEU A CA 1
ATOM 1434 C C . LEU A 1 186 ? 12.584 -23.418 17.665 1.00 51.31 186 LEU A C 1
ATOM 1436 O O . LEU A 1 186 ? 12.675 -22.487 18.474 1.00 51.31 186 LEU A O 1
ATOM 1440 N N . PRO A 1 187 ? 11.412 -24.014 17.384 1.00 48.97 187 PRO A N 1
ATOM 1441 C CA . PRO A 1 187 ? 10.170 -23.631 18.048 1.00 48.97 187 PRO A CA 1
ATOM 1442 C C . PRO A 1 187 ? 10.329 -23.687 19.576 1.00 48.97 187 PRO A C 1
ATOM 1444 O O . PRO A 1 187 ? 10.772 -24.705 20.108 1.00 48.97 187 PRO A O 1
ATOM 1447 N N . GLY A 1 188 ? 9.994 -22.596 20.276 1.00 57.19 188 GLY A N 1
ATOM 1448 C CA . GLY A 1 188 ? 10.039 -22.503 21.743 1.00 57.19 188 GLY A CA 1
ATOM 1449 C C . GLY A 1 188 ? 11.229 -21.741 22.346 1.00 57.19 188 GLY A C 1
ATOM 1450 O O . GLY A 1 188 ? 11.259 -21.542 23.568 1.00 57.19 188 GLY A O 1
ATOM 1451 N N . LEU A 1 189 ? 12.187 -21.283 21.528 1.00 53.69 189 LEU A N 1
ATOM 1452 C CA . LEU A 1 189 ? 13.376 -20.541 21.980 1.00 53.69 189 LEU A CA 1
ATOM 1453 C C . LEU A 1 189 ? 13.331 -19.025 21.687 1.00 53.69 189 LEU A C 1
ATOM 1455 O O . LEU A 1 189 ? 14.351 -18.346 21.809 1.00 53.69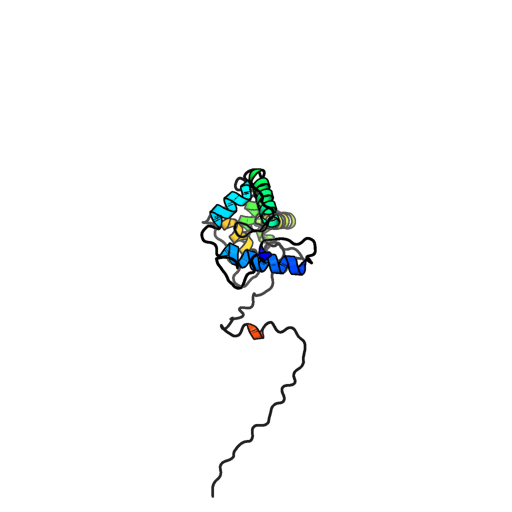 189 LEU A O 1
ATOM 1459 N N . GLU A 1 190 ? 12.174 -18.462 21.319 1.00 55.41 190 GLU A N 1
ATOM 1460 C CA . GLU A 1 190 ? 12.071 -17.079 20.809 1.00 55.41 190 GLU A CA 1
ATOM 1461 C C . GLU A 1 190 ? 12.463 -16.011 21.850 1.00 55.41 190 GLU A C 1
ATOM 1463 O O . GLU A 1 190 ? 12.923 -14.917 21.526 1.00 55.41 190 GLU A O 1
ATOM 1468 N N . ARG A 1 191 ? 12.325 -16.361 23.126 1.00 49.91 191 ARG A N 1
ATOM 1469 C CA . ARG A 1 191 ? 12.499 -15.496 24.304 1.00 49.91 191 ARG A CA 1
ATOM 1470 C C . ARG A 1 191 ? 13.957 -15.175 24.650 1.00 49.91 191 ARG A C 1
ATOM 1472 O O . ARG A 1 191 ? 14.196 -14.233 25.395 1.00 49.91 191 ARG A O 1
ATOM 1479 N N . PHE A 1 192 ? 14.927 -15.913 24.109 1.00 51.47 192 PHE A N 1
ATOM 1480 C CA . PHE A 1 192 ? 16.348 -15.725 24.440 1.00 51.47 192 PHE A CA 1
ATOM 1481 C C . PHE A 1 192 ? 17.097 -14.785 23.488 1.00 51.47 192 PHE A C 1
ATOM 1483 O O . PHE A 1 192 ? 18.192 -14.338 23.813 1.00 51.47 192 PHE A O 1
ATOM 1490 N N . LEU A 1 193 ? 16.530 -14.469 22.320 1.00 48.62 193 LEU A N 1
ATOM 1491 C CA . LEU A 1 193 ? 17.236 -13.715 21.276 1.00 48.62 193 LEU A CA 1
ATOM 1492 C C . LEU A 1 193 ? 16.987 -12.200 21.324 1.00 48.62 193 LEU A C 1
ATOM 1494 O O . LEU A 1 193 ? 17.777 -11.445 20.768 1.00 48.62 193 LEU A O 1
ATOM 1498 N N . ASN A 1 194 ? 15.946 -11.747 22.030 1.00 43.56 194 ASN A N 1
ATOM 1499 C CA . ASN A 1 194 ? 15.574 -10.328 22.115 1.00 43.56 194 ASN A CA 1
ATOM 1500 C C . ASN A 1 194 ? 16.007 -9.644 23.427 1.00 43.56 194 ASN A C 1
ATOM 1502 O O . ASN A 1 194 ? 15.482 -8.593 23.785 1.00 43.56 194 ASN A O 1
ATOM 1506 N N . GLY A 1 195 ? 16.975 -10.217 24.146 1.00 38.62 195 GLY A N 1
ATOM 1507 C CA . GLY A 1 195 ? 17.563 -9.603 25.335 1.00 38.62 195 GLY A CA 1
ATOM 1508 C C . GLY A 1 195 ? 18.615 -8.560 24.967 1.00 38.62 195 GLY A C 1
ATOM 1509 O O . GLY A 1 195 ? 19.794 -8.880 24.829 1.00 38.62 195 GLY A O 1
ATOM 1510 N N . SER A 1 196 ? 18.190 -7.308 24.814 1.00 40.81 196 SER A N 1
ATOM 1511 C CA . SER A 1 196 ? 19.062 -6.135 24.809 1.00 40.81 196 SER A CA 1
ATOM 1512 C C . SER A 1 196 ? 19.975 -6.120 26.039 1.00 40.81 196 SER A C 1
ATOM 1514 O O . SER A 1 196 ? 19.548 -6.343 27.168 1.00 40.81 196 SER A O 1
ATOM 1516 N N . SER A 1 197 ? 21.246 -5.839 25.780 1.00 47.28 197 SER A N 1
ATOM 1517 C CA . SER A 1 197 ? 22.342 -5.681 26.725 1.00 47.28 197 SER A CA 1
ATOM 1518 C C . SER A 1 197 ? 22.020 -4.767 27.914 1.00 47.28 197 SER A C 1
ATOM 1520 O O . SER A 1 197 ? 22.058 -3.552 27.761 1.00 47.28 197 SER A O 1
ATOM 1522 N N . THR A 1 198 ? 21.850 -5.339 29.103 1.00 40.84 198 THR A N 1
ATOM 1523 C CA . THR A 1 198 ? 22.329 -4.781 30.379 1.00 40.84 198 THR A CA 1
ATOM 1524 C C . THR A 1 198 ? 22.419 -5.913 31.403 1.00 40.84 198 THR A C 1
ATOM 1526 O O . THR A 1 198 ? 21.473 -6.663 31.606 1.00 40.84 198 THR A O 1
ATOM 1529 N N . GLY A 1 199 ? 23.579 -6.051 32.047 1.00 36.03 199 GLY A N 1
ATOM 1530 C CA . GLY A 1 199 ? 23.788 -6.998 33.146 1.00 36.03 199 GLY A CA 1
ATOM 1531 C C . GLY A 1 199 ? 24.757 -8.126 32.808 1.00 36.03 199 GLY A C 1
ATOM 1532 O O . GLY A 1 199 ? 24.375 -9.199 32.352 1.00 36.03 199 GLY A O 1
ATOM 1533 N N . ARG A 1 200 ? 26.041 -7.895 33.092 1.00 43.34 200 ARG A N 1
ATOM 1534 C CA . ARG A 1 200 ? 27.049 -8.949 33.236 1.00 43.34 200 ARG A CA 1
ATOM 1535 C C . ARG A 1 200 ? 26.639 -9.804 34.444 1.00 43.34 200 ARG A C 1
ATOM 1537 O O . ARG A 1 200 ? 26.928 -9.434 35.575 1.00 43.34 200 ARG A O 1
ATOM 1544 N N . ALA A 1 201 ? 25.951 -10.917 34.220 1.00 34.88 201 ALA A N 1
ATOM 1545 C CA . ALA A 1 201 ? 25.817 -11.954 35.235 1.00 34.88 201 ALA A CA 1
ATOM 1546 C C . ALA A 1 201 ? 27.013 -12.900 35.088 1.00 34.88 201 ALA A C 1
ATOM 1548 O O . ALA A 1 201 ? 27.097 -13.694 34.153 1.00 34.88 201 ALA A O 1
ATOM 1549 N N . SER A 1 202 ? 27.985 -12.756 35.984 1.00 36.66 202 SER A N 1
ATOM 1550 C CA . SER A 1 202 ? 29.053 -13.729 36.186 1.00 36.66 202 SER A CA 1
ATOM 1551 C C . SER A 1 202 ? 28.436 -15.078 36.551 1.00 36.66 202 SER A C 1
ATOM 1553 O O . SER A 1 202 ? 27.856 -15.224 37.627 1.00 36.66 202 SER A O 1
ATOM 1555 N N . VAL A 1 203 ? 28.560 -16.063 35.664 1.00 38.78 203 VAL A N 1
ATOM 1556 C CA . VAL A 1 203 ? 28.240 -17.455 35.985 1.00 38.78 203 VAL A CA 1
ATOM 1557 C C . VAL A 1 203 ? 29.342 -17.969 36.903 1.00 38.78 203 VAL A C 1
ATOM 1559 O O . VAL A 1 203 ? 30.463 -18.222 36.467 1.00 38.78 203 VAL A O 1
ATOM 1562 N N . SER A 1 204 ? 29.027 -18.080 38.191 1.00 37.19 204 SER A N 1
ATOM 1563 C CA . SER A 1 204 ? 29.863 -18.798 39.146 1.00 37.19 204 SER A CA 1
ATOM 1564 C C . SER A 1 204 ? 29.647 -20.294 38.923 1.00 37.19 204 SER A C 1
ATOM 1566 O O . SER A 1 204 ? 28.549 -20.813 39.130 1.00 37.19 204 SER A O 1
ATOM 1568 N N . VAL A 1 205 ? 30.677 -20.978 38.431 1.00 38.03 205 VAL A N 1
ATOM 1569 C CA . VAL A 1 205 ? 30.687 -22.434 38.275 1.00 38.03 205 VAL A CA 1
ATOM 1570 C C . VAL A 1 205 ? 30.851 -23.046 39.668 1.00 38.03 205 VAL A C 1
ATOM 1572 O O . VAL A 1 205 ? 31.906 -22.907 40.283 1.00 38.03 205 VAL A O 1
ATOM 1575 N N . MET A 1 206 ? 29.813 -23.714 40.183 1.00 35.75 206 MET A N 1
ATOM 1576 C CA . MET A 1 206 ? 29.957 -24.564 41.372 1.00 35.75 206 MET A CA 1
ATOM 1577 C C . MET A 1 206 ? 30.866 -25.758 41.045 1.00 35.75 206 MET A C 1
ATOM 1579 O O . MET A 1 206 ? 30.666 -26.398 40.007 1.00 35.75 206 MET A O 1
ATOM 1583 N N . PRO A 1 207 ? 31.826 -26.119 41.915 1.00 41.75 207 PRO A N 1
ATOM 1584 C CA . PRO A 1 207 ? 32.637 -27.304 41.704 1.00 41.75 207 PRO A CA 1
ATOM 1585 C C . PRO A 1 207 ? 31.803 -28.551 42.011 1.00 41.75 207 PRO A C 1
ATOM 1587 O O . PRO A 1 207 ? 31.175 -28.661 43.067 1.00 41.75 207 PRO A O 1
ATOM 1590 N N . GLN A 1 208 ? 31.802 -29.503 41.080 1.00 44.41 208 GLN A N 1
ATOM 1591 C CA . GLN A 1 208 ? 31.189 -30.805 41.301 1.00 44.41 208 GLN A CA 1
ATOM 1592 C C . GLN A 1 208 ? 32.008 -31.587 42.330 1.00 44.41 208 GLN A C 1
ATOM 1594 O O . GLN A 1 208 ? 33.201 -31.823 42.142 1.00 44.41 208 GLN A O 1
ATOM 1599 N N . ARG A 1 209 ? 31.366 -31.993 43.430 1.00 40.00 209 ARG A N 1
ATOM 1600 C CA . ARG A 1 209 ? 31.944 -32.962 44.363 1.00 40.00 209 ARG A CA 1
ATOM 1601 C C . ARG A 1 209 ? 31.885 -34.346 43.725 1.00 40.00 209 ARG A C 1
ATOM 1603 O O . ARG A 1 209 ? 30.820 -34.947 43.639 1.00 40.00 209 ARG A O 1
ATOM 1610 N N . SER A 1 210 ? 33.043 -34.841 43.304 1.00 46.31 210 SER A N 1
ATOM 1611 C CA . SER A 1 210 ? 33.269 -36.240 42.958 1.00 46.31 210 SER A CA 1
ATOM 1612 C C . SER A 1 210 ? 33.005 -37.123 44.180 1.00 46.31 210 SER A C 1
ATOM 1614 O O . SER A 1 210 ? 33.730 -37.045 45.173 1.00 46.31 210 SER A O 1
ATOM 1616 N N . THR A 1 211 ? 31.978 -37.967 44.123 1.00 45.12 211 THR A N 1
ATOM 1617 C CA . THR A 1 211 ? 31.812 -39.067 45.076 1.00 45.12 211 THR A CA 1
ATOM 1618 C C . THR A 1 211 ? 32.688 -40.218 44.593 1.00 45.12 211 THR A C 1
ATOM 1620 O O . THR A 1 211 ? 32.336 -40.934 43.660 1.00 45.12 211 THR A O 1
ATOM 1623 N N . GLY A 1 212 ? 33.882 -40.331 45.173 1.00 39.41 212 GLY A N 1
ATOM 1624 C CA . GLY A 1 212 ? 34.755 -41.485 44.991 1.00 39.41 212 GLY A CA 1
ATOM 1625 C C . GLY A 1 212 ? 34.251 -42.649 45.837 1.00 39.41 212 GLY A C 1
ATOM 1626 O O . GLY A 1 212 ? 34.184 -42.546 47.059 1.00 39.41 212 GLY A O 1
ATOM 1627 N N . LEU A 1 213 ? 33.886 -43.734 45.162 1.00 45.94 213 LEU A N 1
ATOM 1628 C CA . LEU A 1 213 ? 33.668 -45.063 45.718 1.00 45.94 213 LEU A CA 1
ATOM 1629 C C . LEU A 1 213 ? 35.038 -45.763 45.824 1.00 45.94 213 LEU A C 1
ATOM 1631 O O . LEU A 1 213 ? 35.719 -45.851 44.807 1.00 45.94 213 LEU A O 1
ATOM 1635 N N . LEU A 1 214 ? 35.428 -46.249 47.005 1.00 41.91 214 LEU A N 1
ATOM 1636 C CA . LEU A 1 214 ? 36.442 -47.298 47.265 1.00 41.91 214 LEU A CA 1
ATOM 1637 C C . LEU A 1 214 ? 36.273 -47.677 48.753 1.00 41.91 214 LEU A C 1
ATOM 1639 O O . LEU A 1 214 ? 36.429 -46.818 49.611 1.00 41.91 214 LEU A O 1
ATOM 1643 N N . ALA A 1 215 ? 35.654 -48.806 49.105 1.00 40.25 215 ALA A N 1
ATOM 1644 C CA . ALA A 1 215 ? 36.164 -50.182 49.057 1.00 40.25 215 ALA A CA 1
ATOM 1645 C C . ALA A 1 215 ? 37.277 -50.451 50.089 1.00 40.25 215 ALA A C 1
ATOM 1647 O O . ALA A 1 215 ? 38.436 -50.143 49.822 1.00 40.25 215 ALA A O 1
ATOM 1648 N N . ALA A 1 216 ? 36.865 -51.044 51.220 1.00 39.25 216 ALA A N 1
ATOM 1649 C CA . ALA A 1 216 ? 37.501 -52.089 52.044 1.00 39.25 216 ALA A CA 1
ATOM 1650 C C . ALA A 1 216 ? 37.122 -51.901 53.520 1.00 39.25 216 ALA A C 1
ATOM 1652 O O . ALA A 1 216 ? 37.489 -50.853 54.094 1.00 39.25 216 ALA A O 1
#

Secondary structure (DSSP, 8-state):
-BTTBTTS-GGGGS--TT--HHHHHHHHHHHHHHHTT-TTHHHHHHHHHHH--SS-BTTB-HHHHHHHHHHHHHHHHS-----------HHHHHHHHHHHH--SHHHHHHHHTS-HHHHHHHHHHHHHHTT--TTT-BHHHHHHHHHHTTSS-TT------TT---BSS--TT----S--------TT-GGGS---S--------PPP--------

Foldseek 3Di:
DPPQDPVQDPCLFPDDPPDDPVRVVVSVVSVLVRLVPDPCLPVFLVVCLVVLDQTDTSSDHSVRSVVVVVVVVVVVPPDPPPVDLLPQDVLLLLLLLLLQVDQDLCSSQVSSVHDSVVSLVSLVSLCVSLVHDQQAAFSVNSNVSCVVSVSDDPPRRGDDPVQDGHGSHPDPNRCNDRDPPPPVPPPPCPVPPPDDDDDDDPPDDDDDDDPDDDDD

Sequence (216 aa):
MSAADETVPLTAWVSSDTETQDERHLRELAALGLCNRCPIRQACLDYALAEEPLNIWGGMTAAQRRDLLLDRRRAASAKPVEPARIPVTELDLRVLRALAGHRSQQMVARAAGMDVTRTNWHRSRLVTFLRLDPRTATRMDLLRAGLGAGLLDGGVFVLVDRRRLIAAVPSRQASVARSRGVQLVLPGLERFLNGSSTGRASVSVMPQRSTGLLAA

Radius of gyration: 30.95 Å; chains: 1; bounding box: 67×69×77 Å